Protein 4P98 (pdb70)

Solvent-accessible surface area: 13320 Å² total

CATH classification: 3.40.50.2300 (+1 more: 3.40.50.2300)

Nearest PDB structures (foldseek):
  4p98-assembly1_A  TM=1.003E+00  e=3.263E-61  Conexibacter woesei DSM 14684
  3s99-assembly1_A  TM=7.510E-01  e=1.761E-21  Brucella abortus 2308
  6pi6-assembly1_A  TM=7.673E-01  e=3.660E-20  Pseudomonas sp. ADP
  2fqy-assembly1_A  TM=7.671E-01  e=2.116E-17  Treponema pallidum
  6shu-assembly1_A  TM=7.585E-01  e=2.672E-17  Borreliella burgdorferi JD1

Secondary structure (DSSP, 8-state):
---EEEESS-TTSSSHHHHHHHHHHHHGGGT---EEE----SHHHHHHHHHHHHHTT-SEEEEESHHHHHHHHHHHTT-TTSEEEEE--GGGGGG--TTEEEEEE-HHHHHHHHHHHHHTSSS--EEEEEESS--HHHHHHHHHHHHHHHHH-TT-EEEEEE-SSSS-HHHHHHHHHHHHHTT-SSEEESS--HHHHHHHHHHT--EES--TTS-HHHHTTEEE-----HHHHHHHHHHHHHT--S--EEEE-TTTTSS-PPPP---TT-S-TTHHHHHHHHHHHHHHTSS-PPP---

Radius of gyration: 19.68 Å; Cα contacts (8 Å, |Δi|>4): 683; chains: 1; bounding box: 42×54×44 Å

B-factor: mean 23.42, std 9.78, range [10.79, 83.31]

Foldseek 3Di:
DAEEEEEQADLLLLDQNVLVVVLVVVCVVVVDDYDYDHNPLDLVRLLVVQLVCLVVPHQEYEYRDQSNQVSQQVSCVVRVRHAYEHEDDPVVLVSWDFRYEYEYEALLQQLLLQLLLQLQWPPFQEAEEEEEAPDQSRQLSPLSNVNNVCVSHVRHHYYYDYQNHAPPLQSRLVRLLVSVVVPGQEYEYPGQCQSNLVSCLVNQHAYEAHRPSHDPSSVQRYFKGKANCNVVVSVQVVCSVVVNHGSHYYYQHLLVPRMDIDPGHCGDPTRDPCSRVVSVVVSVCPVVVVDDDDRSGD

Structure (mmCIF, N/CA/C/O backbone):
data_4P98
#
_entry.id   4P98
#
_cell.length_a   79.091
_cell.length_b   79.091
_cell.length_c   139.713
_cell.angle_alpha   90.000
_cell.angle_beta   90.000
_cell.angle_gamma   90.000
#
_symmetry.space_group_name_H-M   'P 41 21 2'
#
loop_
_entity.id
_entity.type
_entity.pdbx_description
1 polymer 'Extracellular solute-binding protein'
2 non-polymer 'BROMIDE ION'
3 water water
#
loop_
_atom_site.group_PDB
_atom_site.id
_atom_site.type_symbol
_atom_site.label_atom_id
_atom_site.label_alt_id
_atom_site.label_comp_id
_atom_site.label_asym_id
_atom_site.label_entity_id
_atom_site.label_seq_id
_atom_site.pdbx_PDB_ins_code
_atom_site.Cartn_x
_atom_site.Cartn_y
_atom_site.Cartn_z
_atom_site.occupancy
_atom_site.B_iso_or_equiv
_atom_site.auth_seq_id
_atom_site.auth_comp_id
_atom_site.auth_asym_id
_atom_site.auth_atom_id
_atom_site.pdbx_PDB_model_num
ATOM 1 N N . ALA A 1 18 ? 44.707 -11.065 54.225 1.00 35.93 33 ALA A N 1
ATOM 2 C CA . ALA A 1 18 ? 43.680 -9.984 54.380 1.00 32.91 33 ALA A CA 1
ATOM 3 C C . ALA A 1 18 ? 43.715 -9.407 55.793 1.00 36.77 33 ALA A C 1
ATOM 4 O O . ALA A 1 18 ? 43.570 -10.135 56.767 1.00 39.82 33 ALA A O 1
ATOM 6 N N . VAL A 1 19 ? 43.899 -8.098 55.906 1.00 33.71 34 VAL A N 1
ATOM 7 C CA . VAL A 1 19 ? 43.841 -7.440 57.200 1.00 27.51 34 VAL A CA 1
ATOM 8 C C . VAL A 1 19 ? 42.363 -7.210 57.555 1.00 25.39 34 VAL A C 1
ATOM 9 O O . VAL A 1 19 ? 41.603 -6.668 56.750 1.00 25.81 34 VAL A O 1
ATOM 23 N N . VAL A 1 21 ? 39.539 -5.214 59.290 1.00 17.84 36 VAL A N 1
ATOM 24 C CA . VAL A 1 21 ? 39.401 -3.819 59.691 1.00 17.57 36 VAL A CA 1
ATOM 25 C C . VAL A 1 21 ? 37.941 -3.532 60.078 1.00 18.19 36 VAL A C 1
ATOM 26 O O . VAL A 1 21 ? 37.012 -3.879 59.348 1.00 19.17 36 VAL A O 1
ATOM 30 N N . ALA A 1 22 ? 37.750 -2.905 61.231 1.00 16.83 37 ALA A N 1
ATOM 31 C CA . ALA A 1 22 ? 36.437 -2.456 61.666 1.00 17.76 37 ALA A CA 1
ATOM 32 C C . ALA A 1 22 ? 36.461 -0.944 61.765 1.00 17.86 37 ALA A C 1
ATOM 33 O O . ALA A 1 22 ? 37.385 -0.382 62.369 1.00 18.12 37 ALA A O 1
ATOM 35 N N . ILE A 1 23 ? 35.460 -0.301 61.157 1.00 15.90 38 ILE A N 1
ATOM 36 C CA . ILE A 1 23 ? 35.260 1.140 61.273 1.00 17.81 38 ILE A CA 1
ATOM 37 C C . ILE A 1 23 ? 34.065 1.365 62.192 1.00 18.32 38 ILE A C 1
ATOM 38 O O . ILE A 1 23 ? 32.965 0.845 61.932 1.00 19.86 38 ILE A O 1
ATOM 43 N N . ILE A 1 24 ? 34.286 2.118 63.260 1.00 17.76 39 ILE A N 1
ATOM 44 C CA . ILE A 1 24 ? 33.243 2.496 64.206 1.00 19.30 39 ILE A CA 1
ATOM 45 C C . ILE A 1 24 ? 32.969 3.987 64.012 1.00 19.24 39 ILE A C 1
ATOM 46 O O . ILE A 1 24 ? 33.766 4.816 64.434 1.00 18.34 39 ILE A O 1
ATOM 51 N N . ALA A 1 25 ? 31.844 4.316 63.378 1.00 18.38 40 ALA A N 1
ATOM 52 C CA . ALA A 1 25 ? 31.533 5.692 62.999 1.00 18.26 40 ALA A CA 1
ATOM 53 C C . ALA A 1 25 ? 30.636 6.359 64.018 1.00 19.74 40 ALA A C 1
ATOM 54 O O . ALA A 1 25 ? 29.715 5.731 64.560 1.00 21.11 40 ALA A O 1
ATOM 56 N N A SER A 1 26 ? 30.909 7.641 64.252 0.50 16.34 41 SER A N 1
ATOM 57 N N B SER A 1 26 ? 30.883 7.639 64.282 0.50 17.09 41 SER A N 1
ATOM 58 C CA A SER A 1 26 ? 30.169 8.456 65.200 0.50 21.23 41 SER A CA 1
ATOM 59 C CA B SER A 1 26 ? 30.099 8.370 65.272 0.50 21.31 41 SER A CA 1
ATOM 60 C C A SER A 1 26 ? 28.708 8.612 64.769 0.50 21.48 41 SER A C 1
ATOM 61 C C B SER A 1 26 ? 28.673 8.633 64.780 0.50 21.41 41 SER A C 1
ATOM 62 O O A SER A 1 26 ? 27.800 8.524 65.587 0.50 20.78 41 SER A O 1
ATOM 63 O O B SER A 1 26 ? 27.745 8.664 65.579 0.50 21.02 41 SER A O 1
ATOM 68 N N . GLY A 1 27 ? 28.502 8.834 63.474 1.00 21.99 42 GLY A N 1
ATOM 69 C CA . GLY A 1 27 ? 27.167 9.050 62.905 1.00 22.64 42 GLY A CA 1
ATOM 70 C C . GLY A 1 27 ? 26.816 8.078 61.805 1.00 20.08 42 GLY A C 1
ATOM 71 O O . GLY A 1 27 ? 27.284 6.945 61.802 1.00 21.18 42 GLY A O 1
ATOM 72 N N . GLN A 1 28 ? 25.985 8.535 60.874 1.00 20.13 43 GLN A N 1
ATOM 73 C CA . GLN A 1 28 ? 25.439 7.703 59.816 1.00 21.35 43 GLN A CA 1
ATOM 74 C C . GLN A 1 28 ? 26.251 7.865 58.536 1.00 18.17 43 GLN A C 1
ATOM 75 O O . GLN A 1 28 ? 26.466 8.990 58.063 1.00 17.37 43 GLN A O 1
ATOM 81 N N . THR A 1 29 ? 26.669 6.744 57.959 1.00 17.90 44 THR A N 1
ATOM 82 C CA . THR A 1 29 ? 27.497 6.759 56.751 1.00 20.19 44 THR A CA 1
ATOM 83 C C . THR A 1 29 ? 26.735 7.154 55.482 1.00 21.74 44 THR A C 1
ATOM 84 O O . THR A 1 29 ? 27.351 7.379 54.450 1.00 19.69 44 THR A O 1
ATOM 88 N N . ASN A 1 30 ? 25.403 7.246 55.552 1.00 23.78 45 ASN A N 1
ATOM 89 C CA . ASN A 1 30 ? 24.623 7.821 54.456 1.00 22.85 45 ASN A CA 1
ATOM 90 C C . ASN A 1 30 ? 24.447 9.350 54.600 1.00 20.96 45 ASN A C 1
ATOM 91 O O . ASN A 1 30 ? 23.601 9.934 53.943 1.00 22.66 45 ASN A O 1
ATOM 96 N N . ASP A 1 31 ? 25.255 9.996 55.447 1.00 20.52 46 ASP A N 1
ATOM 97 C CA . ASP A 1 31 ? 25.199 11.467 55.615 1.00 18.75 46 ASP A CA 1
ATOM 98 C C . ASP A 1 31 ? 25.744 12.268 54.419 1.00 17.78 46 ASP A C 1
ATOM 99 O O . ASP A 1 31 ? 25.576 13.491 54.355 1.00 16.23 46 ASP A O 1
ATOM 104 N N . GLY A 1 32 ? 26.385 11.579 53.473 1.00 17.36 47 GLY A N 1
ATOM 105 C CA . GLY A 1 32 ? 27.033 12.236 52.331 1.00 18.21 47 GLY A CA 1
ATOM 106 C C . GLY A 1 32 ? 28.100 13.245 52.737 1.00 16.98 47 GLY A C 1
ATOM 107 O O . GLY A 1 32 ? 28.394 14.179 51.989 1.00 15.43 47 GLY A O 1
ATOM 108 N N . ALA A 1 33 ? 28.661 13.067 53.933 1.00 16.16 48 ALA A N 1
ATOM 109 C CA . ALA A 1 33 ? 29.612 14.020 54.487 1.00 16.16 48 ALA A CA 1
ATOM 110 C C . ALA A 1 33 ? 30.593 13.275 55.406 1.00 14.47 48 ALA A C 1
ATOM 111 O O . ALA A 1 33 ? 31.113 12.228 55.003 1.00 15.78 48 ALA A O 1
ATOM 113 N N . PHE A 1 34 ? 30.842 13.779 56.615 1.00 15.09 49 PHE A N 1
ATOM 114 C CA . PHE A 1 34 ? 31.915 13.257 57.485 1.00 14.96 49 PHE A CA 1
ATOM 115 C C . PHE A 1 34 ? 31.957 11.734 57.573 1.00 15.46 49 PHE A C 1
ATOM 116 O O . PHE A 1 34 ? 33.007 11.135 57.356 1.00 14.53 49 PHE A O 1
ATOM 124 N N . ASN A 1 35 ? 30.831 11.092 57.883 1.00 15.72 50 ASN A N 1
ATOM 125 C CA . ASN A 1 35 ? 30.860 9.648 58.071 1.00 14.89 50 ASN A CA 1
ATOM 126 C C . ASN A 1 35 ? 30.972 8.899 56.762 1.00 14.06 50 ASN A C 1
ATOM 127 O O . ASN A 1 35 ? 31.656 7.874 56.703 1.00 13.92 50 ASN A O 1
ATOM 132 N N . ALA A 1 36 ? 30.344 9.432 55.716 1.00 13.70 51 ALA A N 1
ATOM 133 C CA . ALA A 1 36 ? 30.465 8.850 54.382 1.00 15.08 51 ALA A CA 1
ATOM 134 C C . ALA A 1 36 ? 31.917 8.864 53.912 1.00 14.83 51 ALA A C 1
ATOM 135 O O . ALA A 1 36 ? 32.350 7.954 53.208 1.00 15.01 51 ALA A O 1
ATOM 137 N N . TRP A 1 37 ? 32.666 9.886 54.308 1.00 14.41 52 TRP A N 1
ATOM 138 C CA . TRP A 1 37 ? 34.080 9.989 53.896 1.00 14.33 52 TRP A CA 1
ATOM 139 C C . TRP A 1 37 ? 34.912 8.809 54.406 1.00 14.36 52 TRP A C 1
ATOM 140 O O . TRP A 1 37 ? 35.771 8.295 53.686 1.00 15.47 52 TRP A O 1
ATOM 151 N N . ALA A 1 38 ? 34.660 8.375 55.634 1.00 13.73 53 ALA A N 1
ATOM 152 C CA . ALA A 1 38 ? 35.328 7.189 56.174 1.00 13.98 53 ALA A CA 1
ATOM 153 C C . ALA A 1 38 ? 34.867 5.917 55.488 1.00 15.40 53 ALA A C 1
ATOM 154 O O . ALA A 1 38 ? 35.681 5.046 55.174 1.00 14.67 53 ALA A O 1
ATOM 156 N N . ALA A 1 39 ? 33.562 5.802 55.266 1.00 15.69 54 ALA A N 1
ATOM 157 C CA . ALA A 1 39 ? 33.013 4.641 54.564 1.00 16.51 54 ALA A CA 1
ATOM 158 C C . ALA A 1 39 ? 33.576 4.503 53.142 1.00 15.52 54 ALA A C 1
ATOM 159 O O . ALA A 1 39 ? 33.880 3.395 52.700 1.00 16.20 54 ALA A O 1
ATOM 161 N N . GLU A 1 40 ? 33.734 5.625 52.443 1.00 14.53 55 GLU A N 1
ATOM 162 C CA . GLU A 1 40 ? 34.232 5.601 51.070 1.00 17.22 55 GLU A CA 1
ATOM 163 C C . GLU A 1 40 ? 35.716 5.214 51.044 1.00 16.29 55 GLU A C 1
ATOM 164 O O . GLU A 1 40 ? 36.132 4.410 50.205 1.00 16.99 55 GLU A O 1
ATOM 170 N N . ALA A 1 41 ? 36.493 5.755 51.975 1.00 14.27 56 ALA A N 1
ATOM 171 C CA . ALA A 1 41 ? 37.896 5.359 52.120 1.00 14.92 56 ALA A CA 1
ATOM 172 C C . ALA A 1 41 ? 37.993 3.866 52.429 1.00 15.55 56 ALA A C 1
ATOM 173 O O . ALA A 1 41 ? 38.821 3.151 51.850 1.00 17.10 56 ALA A O 1
ATOM 175 N N . ALA A 1 42 ? 37.122 3.384 53.309 1.00 15.12 57 ALA A N 1
ATOM 176 C CA . ALA A 1 42 ? 37.126 1.976 53.670 1.00 17.00 57 ALA A CA 1
ATOM 177 C C . ALA A 1 42 ? 36.763 1.065 52.484 1.00 17.96 57 ALA A C 1
ATOM 178 O O . ALA A 1 42 ? 37.353 -0.011 52.322 1.00 19.12 57 ALA A O 1
ATOM 180 N N . GLU A 1 43 ? 35.801 1.489 51.667 1.00 18.49 58 GLU A N 1
ATOM 181 C CA . GLU A 1 43 ? 35.465 0.766 50.438 1.00 20.91 58 GLU A CA 1
ATOM 182 C C . GLU A 1 43 ? 36.677 0.686 49.513 1.00 19.46 58 GLU A C 1
ATOM 183 O O . GLU A 1 43 ? 37.009 -0.382 49.024 1.00 18.76 58 GLU A O 1
ATOM 189 N N . ARG A 1 44 ? 37.337 1.815 49.290 1.00 17.84 59 ARG A N 1
ATOM 190 C CA . ARG A 1 44 ? 38.513 1.843 48.426 1.00 18.42 59 ARG A CA 1
ATOM 191 C C . ARG A 1 44 ? 39.669 1.014 48.989 1.00 18.62 59 ARG A C 1
ATOM 192 O O . ARG A 1 44 ? 40.484 0.507 48.219 1.00 19.43 59 ARG A O 1
ATOM 200 N N . LEU A 1 45 ? 39.726 0.865 50.315 1.00 16.54 60 LEU A N 1
ATOM 201 C CA . LEU A 1 45 ? 40.780 0.088 50.979 1.00 16.53 60 LEU A CA 1
ATOM 202 C C . LEU A 1 45 ? 40.683 -1.415 50.704 1.00 16.85 60 LEU A C 1
ATOM 203 O O . LEU A 1 45 ? 41.668 -2.131 50.846 1.00 18.14 60 LEU A O 1
ATOM 208 N N . LYS A 1 46 ? 39.511 -1.895 50.302 1.00 18.43 61 LYS A N 1
ATOM 209 C CA . LYS A 1 46 ? 39.353 -3.316 49.942 1.00 21.17 61 LYS A CA 1
ATOM 210 C C . LYS A 1 46 ? 40.338 -3.756 48.851 1.00 21.03 61 LYS A C 1
ATOM 211 O O . LYS A 1 46 ? 40.805 -4.894 48.849 1.00 20.82 61 LYS A O 1
ATOM 217 N N . ALA A 1 47 ? 40.678 -2.840 47.950 1.00 20.36 62 ALA A N 1
ATOM 218 C CA . ALA A 1 47 ? 41.662 -3.115 46.896 1.00 22.16 62 ALA A CA 1
ATOM 219 C C . ALA A 1 47 ? 43.085 -3.285 47.428 1.00 21.38 62 ALA A C 1
ATOM 220 O O . ALA A 1 47 ? 43.932 -3.835 46.742 1.00 20.01 62 ALA A O 1
ATOM 222 N N . ASP A 1 48 ? 43.348 -2.806 48.640 1.00 21.43 63 ASP A N 1
ATOM 223 C CA . ASP A 1 48 ? 44.644 -2.994 49.282 1.00 22.58 63 ASP A CA 1
ATOM 224 C C . ASP A 1 48 ? 44.668 -4.251 50.156 1.00 24.87 63 ASP A C 1
ATOM 225 O O . ASP A 1 48 ? 45.627 -4.469 50.894 1.00 26.92 63 ASP A O 1
ATOM 230 N N . GLY A 1 49 ? 43.616 -5.067 50.070 1.00 25.88 64 GLY A N 1
ATOM 231 C CA . GLY A 1 49 ? 43.559 -6.346 50.774 1.00 28.89 64 GLY A CA 1
ATOM 232 C C . GLY A 1 49 ? 42.994 -6.226 52.179 1.00 31.37 64 GLY A C 1
ATOM 233 O O . GLY A 1 49 ? 43.446 -6.902 53.100 1.00 36.79 64 GLY A O 1
ATOM 234 N N . ALA A 1 50 ? 42.013 -5.353 52.351 1.00 26.55 65 ALA A N 1
ATOM 235 C CA . ALA A 1 50 ? 41.350 -5.215 53.626 1.00 26.07 65 ALA A CA 1
ATOM 236 C C . ALA A 1 50 ? 39.984 -5.866 53.534 1.00 24.92 65 ALA A C 1
ATOM 237 O O . ALA A 1 50 ? 39.272 -5.681 52.546 1.00 23.34 65 ALA A O 1
ATOM 239 N N . ASP A 1 51 ? 39.643 -6.639 54.560 1.00 24.24 66 ASP A N 1
ATOM 240 C CA . ASP A 1 51 ? 38.274 -7.096 54.792 1.00 27.49 66 ASP A CA 1
ATOM 241 C C . ASP A 1 51 ? 37.677 -6.146 55.823 1.00 23.61 66 ASP A C 1
ATOM 242 O O . ASP A 1 51 ? 38.180 -6.088 56.934 1.00 25.73 66 ASP A O 1
ATOM 247 N N . VAL A 1 52 ? 36.601 -5.443 55.459 1.00 24.35 67 VAL A N 1
ATOM 248 C CA . VAL A 1 52 ? 36.067 -4.318 56.238 1.00 24.20 67 VAL A CA 1
ATOM 249 C C . VAL A 1 52 ? 34.649 -4.540 56.758 1.00 23.67 67 VAL A C 1
ATOM 250 O O . VAL A 1 52 ? 33.772 -4.954 56.011 1.00 27.84 67 VAL A O 1
ATOM 254 N N . GLN A 1 53 ? 34.448 -4.254 58.044 1.00 22.03 68 GLN A N 1
ATOM 255 C CA . GLN A 1 53 ? 33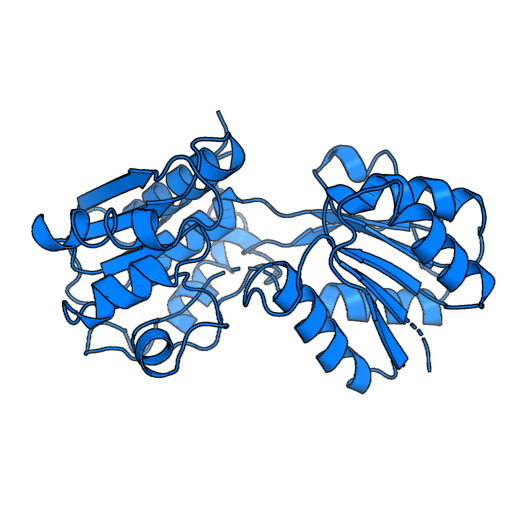.130 -4.163 58.668 1.00 24.83 68 GLN A CA 1
ATOM 256 C C . GLN A 1 53 ? 32.948 -2.739 59.171 1.00 24.86 68 GLN A C 1
ATOM 257 O O . GLN A 1 53 ? 33.886 -2.143 59.700 1.00 22.12 68 GLN A O 1
ATOM 263 N N . ILE A 1 54 ? 31.740 -2.207 59.022 1.00 24.24 69 ILE A N 1
ATOM 264 C CA . ILE A 1 54 ? 31.431 -0.843 59.445 1.00 24.16 69 ILE A CA 1
ATOM 265 C C . ILE A 1 54 ? 30.219 -0.856 60.370 1.00 23.59 69 ILE A C 1
ATOM 266 O O . ILE A 1 54 ? 29.228 -1.526 60.079 1.00 25.01 69 ILE A O 1
ATOM 271 N N . ARG A 1 55 ? 30.316 -0.142 61.486 1.00 22.29 70 ARG A N 1
ATOM 272 C CA . ARG A 1 55 ? 29.187 0.056 62.389 1.00 25.52 70 ARG A CA 1
ATOM 273 C C . ARG A 1 55 ? 28.983 1.550 62.566 1.00 25.76 70 ARG A C 1
ATOM 274 O O . ARG A 1 55 ? 29.951 2.294 62.713 1.00 27.56 70 ARG A O 1
ATOM 282 N N . GLN A 1 56 ? 27.725 1.979 62.561 1.00 25.75 71 GLN A N 1
ATOM 283 C CA . GLN A 1 56 ? 27.368 3.399 62.532 1.00 25.85 71 GLN A CA 1
ATOM 284 C C . GLN A 1 56 ? 26.650 3.831 63.780 1.00 23.93 71 GLN A C 1
ATOM 285 O O . GLN A 1 56 ? 26.213 3.002 64.562 1.00 24.87 71 GLN A O 1
ATOM 291 N N . GLY A 1 57 ? 26.493 5.144 63.928 1.00 26.73 72 GLY A N 1
ATOM 292 C CA . GLY A 1 57 ? 25.665 5.732 64.985 1.00 26.29 72 GLY A CA 1
ATOM 293 C C . GLY A 1 57 ? 26.163 5.493 66.390 1.00 27.76 72 GLY A C 1
ATOM 294 O O . GLY A 1 57 ? 25.361 5.370 67.313 1.00 28.68 72 GLY A O 1
ATOM 295 N N . LEU A 1 58 ? 27.485 5.452 66.569 1.00 24.00 73 LEU A N 1
ATOM 296 C CA . LEU A 1 58 ? 28.055 5.076 67.854 1.00 23.63 73 LEU A CA 1
ATOM 297 C C . LEU A 1 58 ? 28.772 6.221 68.570 1.00 23.37 73 LEU A C 1
ATOM 298 O O . LEU A 1 58 ? 29.722 5.998 69.318 1.00 24.56 73 LEU A O 1
ATOM 303 N N . ALA A 1 59 ? 28.283 7.439 68.358 1.00 22.97 74 ALA A N 1
ATOM 304 C CA . ALA A 1 59 ? 28.763 8.626 69.071 1.00 24.84 74 ALA A CA 1
ATOM 305 C C . ALA A 1 59 ? 28.692 8.480 70.598 1.00 26.99 74 ALA A C 1
ATOM 306 O O . ALA A 1 59 ? 29.503 9.066 71.321 1.00 23.10 74 ALA A O 1
ATOM 308 N N . ASP A 1 60 ? 27.712 7.718 71.087 1.00 28.01 75 ASP A N 1
ATOM 309 C CA . ASP A 1 60 ? 27.552 7.513 72.516 1.00 27.28 75 ASP A CA 1
ATOM 310 C C . ASP A 1 60 ? 28.623 6.526 73.006 1.00 24.80 75 ASP A C 1
ATOM 311 O O . ASP A 1 60 ? 28.600 5.363 72.614 1.00 24.87 75 ASP A O 1
ATOM 316 N N . PRO A 1 61 ? 29.553 6.980 73.871 1.00 25.36 76 PRO A N 1
ATOM 317 C CA . PRO A 1 61 ? 30.677 6.121 74.274 1.00 25.94 76 PRO A CA 1
ATOM 318 C C . PRO A 1 61 ? 30.287 4.858 75.048 1.00 27.82 76 PRO A C 1
ATOM 319 O O . PRO A 1 61 ? 31.032 3.883 75.032 1.00 24.04 76 PRO A O 1
ATOM 323 N N . THR A 1 62 ? 29.129 4.876 75.700 1.00 30.79 77 THR A N 1
ATOM 324 C CA . THR A 1 62 ? 28.627 3.697 76.419 1.00 31.49 77 THR A CA 1
ATOM 325 C C . THR A 1 62 ? 28.221 2.597 75.445 1.00 26.22 77 THR A C 1
ATOM 326 O O . THR A 1 62 ? 28.264 1.416 75.787 1.00 32.65 77 THR A O 1
ATOM 330 N N A GLN A 1 63 ? 27.829 2.992 74.238 0.50 25.29 78 GLN A N 1
ATOM 331 N N B GLN A 1 63 ? 27.817 2.991 74.240 0.50 25.31 78 GLN A N 1
ATOM 332 C CA A GLN A 1 63 ? 27.513 2.045 73.178 0.50 27.61 78 GLN A CA 1
ATOM 333 C CA B GLN A 1 63 ? 27.506 2.039 73.177 0.50 27.59 78 GLN A CA 1
ATOM 334 C C A GLN A 1 63 ? 28.776 1.654 72.409 0.50 27.18 78 GLN A C 1
ATOM 335 C C B GLN A 1 63 ? 28.772 1.654 72.403 0.50 27.15 78 GLN A C 1
ATOM 336 O O A GLN A 1 63 ? 28.981 0.479 72.099 0.50 23.88 78 GLN A O 1
ATOM 337 O O B GLN A 1 63 ? 28.976 0.481 72.085 0.50 23.85 78 GLN A O 1
ATOM 348 N N . ALA A 1 64 ? 29.625 2.634 72.112 1.00 26.19 79 ALA A N 1
ATOM 349 C CA . ALA A 1 64 ? 30.850 2.377 71.329 1.00 23.37 79 ALA A CA 1
ATOM 350 C C . ALA A 1 64 ? 31.859 1.447 72.010 1.00 21.06 79 ALA A C 1
ATOM 351 O O . ALA A 1 64 ? 32.467 0.613 71.350 1.00 20.54 79 ALA A O 1
ATOM 353 N N . GLU A 1 65 ? 32.054 1.582 73.319 1.00 18.40 80 GLU A N 1
ATOM 354 C CA . GLU A 1 65 ? 33.108 0.820 73.979 1.00 20.82 80 GLU A CA 1
ATOM 355 C C . GLU A 1 65 ? 32.920 -0.711 73.870 1.00 21.83 80 GLU A C 1
ATOM 356 O O . GLU A 1 65 ? 33.847 -1.411 73.495 1.00 19.81 80 GLU A O 1
ATOM 362 N N . PRO A 1 66 ? 31.722 -1.230 74.161 1.00 23.64 81 PRO A N 1
ATOM 363 C CA . PRO A 1 66 ? 31.561 -2.686 73.986 1.00 22.42 81 PRO A CA 1
ATOM 364 C C . PRO A 1 66 ? 31.695 -3.186 72.534 1.00 20.52 81 PRO A C 1
ATOM 365 O O . PRO A 1 66 ? 32.167 -4.298 72.316 1.00 24.52 81 PRO A O 1
ATOM 369 N N . VAL A 1 67 ? 31.297 -2.376 71.553 1.00 21.87 82 VAL A N 1
ATOM 370 C CA . VAL A 1 67 ? 31.413 -2.753 70.144 1.00 20.84 82 VAL A CA 1
ATOM 371 C C . VAL A 1 67 ? 32.891 -2.822 69.761 1.00 21.19 82 VAL A C 1
ATOM 372 O O . VAL A 1 67 ? 33.335 -3.774 69.114 1.00 17.78 82 VAL A O 1
ATOM 376 N N . ILE A 1 68 ? 33.649 -1.805 70.165 1.00 19.85 83 ILE A N 1
ATOM 377 C CA . ILE A 1 68 ? 35.093 -1.780 69.940 1.00 17.49 83 ILE A CA 1
ATOM 378 C C . ILE A 1 68 ? 35.744 -3.007 70.604 1.00 17.61 83 ILE A C 1
ATOM 379 O O . ILE A 1 68 ? 36.537 -3.718 69.985 1.00 18.90 83 ILE A O 1
ATOM 384 N N . ARG A 1 69 ? 35.388 -3.273 71.857 1.00 18.96 84 ARG A N 1
ATOM 385 C CA . ARG A 1 69 ? 35.942 -4.412 72.586 1.00 19.77 84 ARG A CA 1
ATOM 386 C C . ARG A 1 69 ? 35.668 -5.726 71.851 1.00 18.95 84 ARG A C 1
ATOM 387 O O . ARG A 1 69 ? 36.550 -6.578 71.743 1.00 17.75 84 ARG A O 1
ATOM 395 N N . GLN A 1 70 ? 34.448 -5.870 71.349 1.00 19.06 85 GLN A N 1
ATOM 396 C CA . GLN A 1 70 ? 34.026 -7.086 70.660 1.00 22.41 85 GLN A CA 1
ATOM 397 C C . GLN A 1 70 ? 34.835 -7.332 69.389 1.00 22.26 85 GLN A C 1
ATOM 398 O O . GLN A 1 70 ? 35.221 -8.462 69.112 1.00 22.64 85 GLN A O 1
ATOM 404 N N . PHE A 1 71 ? 35.110 -6.285 68.614 1.00 21.06 86 PHE A N 1
ATOM 405 C CA . PHE A 1 71 ? 35.951 -6.446 67.431 1.00 20.88 86 PHE A CA 1
ATOM 406 C C . PHE A 1 71 ? 37.373 -6.856 67.804 1.00 20.67 86 PHE A C 1
ATOM 407 O O . PHE A 1 71 ? 37.961 -7.729 67.165 1.00 21.67 86 PHE A O 1
ATOM 415 N N . ALA A 1 72 ? 37.932 -6.222 68.831 1.00 19.07 87 ALA A N 1
ATOM 416 C CA . ALA A 1 72 ? 39.274 -6.577 69.289 1.00 19.66 87 ALA A CA 1
ATOM 417 C C . ALA A 1 72 ? 39.324 -8.007 69.821 1.00 19.71 87 ALA A C 1
ATOM 418 O O . ALA A 1 72 ? 40.275 -8.733 69.550 1.00 20.10 87 ALA A O 1
ATOM 420 N N . ALA A 1 73 ? 38.308 -8.399 70.583 1.00 20.63 88 ALA A N 1
ATOM 421 C CA . ALA A 1 73 ? 38.256 -9.743 71.173 1.00 23.18 88 ALA A CA 1
ATOM 422 C C . ALA A 1 73 ? 38.126 -10.821 70.100 1.00 24.07 88 ALA A C 1
ATOM 423 O O . ALA A 1 73 ? 38.641 -11.923 70.261 1.00 29.01 88 ALA A O 1
ATOM 425 N N . ARG A 1 74 ? 37.447 -10.493 69.005 1.00 25.03 89 ARG A N 1
ATOM 426 C CA . ARG A 1 74 ? 37.279 -11.415 67.880 1.00 27.09 89 ARG A CA 1
ATOM 427 C C . ARG A 1 74 ? 38.495 -11.497 66.956 1.00 27.99 89 ARG A C 1
ATOM 428 O O . ARG A 1 74 ? 38.457 -12.188 65.943 1.00 32.70 89 ARG A O 1
ATOM 436 N N . GLY A 1 75 ? 39.565 -10.780 67.284 1.00 27.24 90 GLY A N 1
ATOM 437 C CA . GLY A 1 75 ? 40.803 -10.858 66.508 1.00 28.04 90 GLY A CA 1
ATOM 438 C C . GLY A 1 75 ? 40.854 -9.993 65.256 1.00 26.59 90 GLY A C 1
ATOM 439 O O . GLY A 1 75 ? 41.569 -10.318 64.313 1.00 28.44 90 GLY A O 1
ATOM 440 N N . PHE A 1 76 ? 40.108 -8.890 65.227 1.00 23.53 91 PHE A N 1
ATOM 441 C CA . PHE A 1 76 ? 40.305 -7.906 64.173 1.00 21.00 91 PHE A CA 1
ATOM 442 C C . PHE A 1 76 ? 41.706 -7.302 64.331 1.00 19.72 91 PHE A C 1
ATOM 443 O O . PHE A 1 76 ? 42.228 -7.185 65.438 1.00 20.64 91 PHE A O 1
ATOM 451 N N . ASP A 1 77 ? 42.327 -6.963 63.213 1.00 19.51 92 ASP A N 1
ATOM 452 C CA . ASP A 1 77 ? 43.698 -6.434 63.202 1.00 19.28 92 ASP A CA 1
ATOM 453 C C . ASP A 1 77 ? 43.742 -4.937 63.506 1.00 17.30 92 ASP A C 1
ATOM 454 O O . ASP A 1 77 ? 44.658 -4.451 64.150 1.00 17.30 92 ASP A O 1
ATOM 459 N N . LEU A 1 78 ? 42.729 -4.235 63.028 1.00 16.09 93 LEU A N 1
ATOM 460 C CA . LEU A 1 78 ? 42.660 -2.786 63.096 1.00 15.19 93 LEU A CA 1
ATOM 461 C C . LEU A 1 78 ? 41.248 -2.338 63.415 1.00 15.48 93 LEU A C 1
ATOM 462 O O . LEU A 1 78 ? 40.302 -2.684 62.690 1.00 15.91 93 LEU A O 1
ATOM 467 N N . VAL A 1 79 ? 41.115 -1.549 64.477 1.00 14.47 94 VAL A N 1
ATOM 468 C CA . VAL A 1 79 ? 39.837 -0.979 64.881 1.00 14.53 94 VAL A CA 1
ATOM 469 C C . VAL A 1 79 ? 39.924 0.549 64.831 1.00 13.68 94 VAL A C 1
ATOM 470 O O . VAL A 1 79 ? 40.693 1.180 65.566 1.00 13.20 94 VAL A O 1
ATOM 474 N N . VAL A 1 80 ? 39.120 1.126 63.955 1.00 12.98 95 VAL A N 1
ATOM 475 C CA . VAL A 1 80 ? 39.160 2.543 63.647 1.00 13.60 95 VAL A CA 1
ATOM 476 C C . VAL A 1 80 ? 37.929 3.254 64.214 1.00 14.28 95 VAL A C 1
ATOM 477 O O . VAL A 1 80 ? 36.799 2.952 63.824 1.00 17.07 95 VAL A O 1
ATOM 481 N N . GLY A 1 81 ? 38.150 4.201 65.122 1.00 13.72 96 GLY A N 1
ATOM 482 C CA . GLY A 1 81 ? 37.087 5.058 65.620 1.00 13.34 96 GLY A CA 1
ATOM 483 C C . GLY A 1 81 ? 37.062 6.343 64.839 1.00 13.23 96 GLY A C 1
ATOM 484 O O . GLY A 1 81 ? 38.029 7.137 64.882 1.00 12.88 96 GLY A O 1
ATOM 485 N N . HIS A 1 82 ? 35.968 6.555 64.115 1.00 12.16 97 HIS A N 1
ATOM 486 C CA . HIS A 1 82 ? 35.844 7.710 63.244 1.00 13.62 97 HIS A CA 1
ATOM 487 C C . HIS A 1 82 ? 35.015 8.811 63.896 1.00 14.51 97 HIS A C 1
ATOM 488 O O . HIS A 1 82 ? 33.784 8.708 63.988 1.00 14.81 97 HIS A O 1
ATOM 495 N N . GLY A 1 83 ? 35.696 9.862 64.341 1.00 13.92 98 GLY A N 1
ATOM 496 C CA . GLY A 1 83 ? 35.043 10.988 65.006 1.00 13.78 98 GLY A CA 1
ATOM 497 C C . GLY A 1 83 ? 35.509 11.144 66.439 1.00 12.06 98 GLY A C 1
ATOM 498 O O . GLY A 1 83 ? 35.727 10.158 67.138 1.00 11.98 98 GLY A O 1
ATOM 499 N N . ILE A 1 84 ? 35.652 12.390 66.882 1.00 12.53 99 ILE A N 1
ATOM 500 C CA . ILE A 1 84 ? 36.167 12.682 68.222 1.00 14.42 99 ILE A CA 1
ATOM 501 C C . ILE A 1 84 ? 35.318 12.030 69.335 1.00 14.76 99 ILE A C 1
ATOM 502 O O . ILE A 1 84 ? 35.845 11.627 70.369 1.00 13.96 99 ILE A O 1
ATOM 507 N N . ASP A 1 85 ? 34.015 11.882 69.106 1.00 15.14 100 ASP A N 1
ATOM 508 C CA . ASP A 1 85 ? 33.125 11.277 70.114 1.00 17.79 100 ASP A CA 1
ATOM 509 C C . ASP A 1 85 ? 33.454 9.805 70.395 1.00 17.66 100 ASP A C 1
ATOM 510 O O . ASP A 1 85 ? 33.131 9.291 71.458 1.00 20.61 100 ASP A O 1
ATOM 515 N N . VAL A 1 86 ? 34.109 9.141 69.448 1.00 17.32 101 VAL A N 1
ATOM 516 C CA . VAL A 1 86 ? 34.502 7.740 69.585 1.00 16.37 101 VAL A CA 1
ATOM 517 C C . VAL A 1 86 ? 35.946 7.615 70.092 1.00 14.73 101 VAL A C 1
ATOM 518 O O . VAL A 1 86 ? 36.405 6.518 70.407 1.00 13.63 101 VAL A O 1
ATOM 522 N N . SER A 1 87 ? 36.658 8.732 70.218 1.00 15.50 102 SER A N 1
ATOM 523 C CA . SER A 1 87 ? 38.105 8.671 70.519 1.00 14.57 102 SER A CA 1
ATOM 524 C C . SER A 1 87 ? 38.391 8.110 71.904 1.00 15.89 102 SER A C 1
ATOM 525 O O . SER A 1 87 ? 39.271 7.273 72.071 1.00 13.78 102 SER A O 1
ATOM 528 N N . GLU A 1 88 ? 37.645 8.558 72.902 1.00 16.99 103 GLU A N 1
ATOM 529 C CA . GLU A 1 88 ? 37.912 8.099 74.254 1.00 19.19 103 GLU A CA 1
ATOM 530 C C . GLU A 1 88 ? 37.682 6.582 74.414 1.00 15.73 103 GLU A C 1
ATOM 531 O O . GLU A 1 88 ? 38.532 5.890 74.968 1.00 15.91 103 GLU A O 1
ATOM 537 N N . PRO A 1 89 ? 36.564 6.047 73.898 1.00 16.11 104 PRO A N 1
ATOM 538 C CA . PRO A 1 89 ? 36.383 4.585 73.921 1.00 16.39 104 PRO A CA 1
ATOM 539 C C . PRO A 1 89 ? 37.513 3.831 73.226 1.00 15.29 104 PRO A C 1
ATOM 540 O O . PRO A 1 89 ? 37.985 2.812 73.742 1.00 16.19 104 PRO A O 1
ATOM 544 N N . ILE A 1 90 ? 37.954 4.324 72.067 1.00 13.29 105 ILE A N 1
ATOM 545 C CA . ILE A 1 90 ? 39.098 3.714 71.402 1.00 13.00 105 ILE A CA 1
ATOM 546 C C . ILE A 1 90 ? 40.306 3.678 72.332 1.00 12.18 105 ILE A C 1
ATOM 547 O O . ILE A 1 90 ? 40.926 2.635 72.493 1.00 13.24 105 ILE A O 1
ATOM 552 N N . LEU A 1 91 ? 40.631 4.803 72.960 1.00 11.54 106 LEU A N 1
ATOM 553 C CA . LEU A 1 91 ? 41.835 4.856 73.791 1.00 14.04 106 LEU A CA 1
ATOM 554 C C . LEU A 1 91 ? 41.753 3.922 75.001 1.00 14.97 106 LEU A C 1
ATOM 555 O O . LEU A 1 91 ? 42.750 3.339 75.391 1.00 15.33 106 LEU A O 1
ATOM 560 N N . ARG A 1 92 ? 40.563 3.779 75.580 1.00 16.25 107 ARG A N 1
ATOM 561 C CA . ARG A 1 92 ? 40.376 2.913 76.746 1.00 16.77 107 ARG A CA 1
ATOM 562 C C . ARG A 1 92 ? 40.534 1.432 76.402 1.00 16.02 107 ARG A C 1
ATOM 563 O O . ARG A 1 92 ? 41.239 0.694 77.101 1.00 16.50 107 ARG A O 1
ATOM 571 N N . VAL A 1 93 ? 39.894 1.007 75.316 1.00 14.44 108 VAL A N 1
ATOM 572 C CA . VAL A 1 93 ? 39.927 -0.393 74.915 1.00 15.26 108 VAL A CA 1
ATOM 573 C C . VAL A 1 93 ? 41.318 -0.769 74.409 1.00 15.23 108 VAL A C 1
ATOM 574 O O . VAL A 1 93 ? 41.779 -1.877 74.656 1.00 16.32 108 VAL A O 1
ATOM 578 N N . ALA A 1 94 ? 41.998 0.160 73.739 1.00 14.24 109 ALA A N 1
ATOM 579 C CA . ALA A 1 94 ? 43.367 -0.080 73.284 1.00 15.27 109 ALA A CA 1
ATOM 580 C C . ALA A 1 94 ? 44.277 -0.627 74.392 1.00 15.81 109 ALA A C 1
ATOM 581 O O . ALA A 1 94 ? 45.087 -1.514 74.132 1.00 17.27 109 ALA A O 1
ATOM 583 N N . THR A 1 95 ? 44.119 -0.122 75.617 1.00 15.61 110 THR A N 1
ATOM 584 C CA . THR A 1 95 ? 44.930 -0.576 76.748 1.00 17.19 110 THR A CA 1
ATOM 585 C C . THR A 1 95 ? 44.683 -2.048 77.087 1.00 17.28 110 THR A C 1
ATOM 586 O O . THR A 1 95 ? 45.545 -2.679 77.677 1.00 17.00 110 THR A O 1
ATOM 590 N N . GLU A 1 96 ? 43.516 -2.582 76.716 1.00 17.66 111 GLU A N 1
ATOM 591 C CA . GLU A 1 96 ? 43.158 -3.982 76.978 1.00 19.20 111 GLU A CA 1
ATOM 592 C C . GLU A 1 96 ? 43.736 -4.974 75.965 1.00 20.06 111 GLU A C 1
ATOM 593 O O . GLU A 1 96 ? 43.823 -6.171 76.250 1.00 20.94 111 GLU A O 1
ATOM 599 N N . PHE A 1 97 ? 44.103 -4.487 74.783 1.00 19.10 112 PHE A N 1
ATOM 600 C CA . PHE A 1 97 ? 44.508 -5.349 73.675 1.00 19.27 112 PHE A CA 1
ATOM 601 C C . PHE A 1 97 ? 45.789 -4.794 73.049 1.00 20.88 112 PHE A C 1
ATOM 602 O O . PHE A 1 97 ? 45.747 -4.207 71.966 1.00 18.14 112 PHE A O 1
ATOM 610 N N . PRO A 1 98 ? 46.930 -4.989 73.726 1.00 22.70 113 PRO A N 1
ATOM 611 C CA . PRO A 1 98 ? 48.209 -4.411 73.288 1.00 23.93 113 PRO A CA 1
ATOM 612 C C . PRO A 1 98 ? 48.651 -4.824 71.885 1.00 22.17 113 PRO A C 1
ATOM 613 O O . PRO A 1 98 ? 49.381 -4.080 71.246 1.00 25.64 113 PRO A O 1
ATOM 617 N N . ASP A 1 99 ? 48.235 -6.000 71.424 1.00 21.37 114 ASP A N 1
ATOM 618 C CA . ASP A 1 99 ? 48.617 -6.492 70.096 1.00 23.30 114 ASP A CA 1
ATOM 619 C C . ASP A 1 99 ? 47.596 -6.174 68.998 1.00 20.64 114 ASP A C 1
ATOM 620 O O . ASP A 1 99 ? 47.812 -6.528 67.846 1.00 23.57 114 ASP A O 1
ATOM 625 N N . VAL A 1 100 ? 46.488 -5.526 69.351 1.00 18.67 115 VAL A N 1
ATOM 626 C CA . VAL A 1 100 ? 45.514 -5.056 68.365 1.00 16.88 115 VAL A CA 1
ATOM 627 C C . VAL A 1 100 ? 45.830 -3.590 68.075 1.00 16.55 115 VAL A C 1
ATOM 628 O O . VAL A 1 100 ? 46.334 -2.869 68.939 1.00 16.31 115 VAL A O 1
ATOM 632 N N . HIS A 1 101 ? 45.545 -3.160 66.853 1.00 16.09 116 HIS A N 1
ATOM 633 C CA . HIS A 1 101 ? 45.891 -1.822 66.394 1.00 15.75 116 HIS A CA 1
ATOM 634 C C . HIS A 1 101 ? 44.633 -0.962 66.299 1.00 14.34 116 HIS A C 1
ATOM 635 O O . HIS A 1 101 ? 43.591 -1.430 65.841 1.00 15.56 116 HIS A O 1
ATOM 642 N N . PHE A 1 102 ? 44.731 0.284 66.758 1.00 13.30 117 PHE A N 1
ATOM 643 C CA . PHE A 1 102 ? 43.583 1.183 66.841 1.00 12.93 117 PHE A CA 1
ATOM 644 C C . PHE A 1 102 ? 43.872 2.546 66.232 1.00 12.80 117 PHE A C 1
ATOM 645 O O . PHE A 1 102 ? 45.021 2.996 66.223 1.00 12.33 117 PHE A O 1
ATOM 653 N N . SER A 1 103 ? 42.817 3.200 65.751 1.00 11.86 118 SER A N 1
ATOM 654 C CA . SER A 1 103 ? 42.895 4.575 65.262 1.00 11.79 118 SER A CA 1
ATOM 655 C C . SER A 1 103 ? 41.829 5.425 65.921 1.00 12.18 118 SER A C 1
ATOM 656 O O . SER A 1 103 ? 40.694 4.977 66.114 1.00 13.37 118 SER A O 1
ATOM 659 N N . ALA A 1 104 ? 42.191 6.655 66.252 1.00 12.67 119 ALA A N 1
ATOM 660 C CA . ALA A 1 104 ? 41.256 7.603 66.845 1.00 12.29 119 ALA A CA 1
ATOM 661 C C . ALA A 1 104 ? 41.460 8.969 66.216 1.00 12.70 119 ALA A C 1
ATOM 662 O O . ALA A 1 104 ? 42.555 9.276 65.729 1.00 12.05 119 ALA A O 1
ATOM 664 N N . SER A 1 105 ? 40.407 9.784 66.215 1.00 13.10 120 SER A N 1
ATOM 665 C CA . SER A 1 105 ? 40.489 11.134 65.684 1.00 12.22 120 SER A CA 1
ATOM 666 C C . SER A 1 105 ? 40.187 12.135 66.762 1.00 12.47 120 SER A C 1
ATOM 667 O O . SER A 1 105 ? 39.501 11.821 67.727 1.00 15.19 120 SER A O 1
ATOM 670 N N . GLY A 1 106 ? 40.694 13.354 66.611 1.00 13.74 121 GLY A N 1
ATOM 671 C CA . GLY A 1 106 ? 40.421 14.380 67.611 1.00 15.75 121 GLY A CA 1
ATOM 672 C C . GLY A 1 106 ? 41.120 15.681 67.323 1.00 16.15 121 GLY A C 1
ATOM 673 O O . GLY A 1 106 ? 41.381 16.004 66.166 1.00 14.47 121 GLY A O 1
ATOM 674 N N . ASP A 1 107 ? 41.429 16.421 68.384 1.00 18.62 122 ASP A N 1
ATOM 675 C CA . ASP A 1 107 ? 42.142 17.694 68.244 1.00 20.66 122 ASP A CA 1
ATOM 676 C C . ASP A 1 107 ? 43.645 17.459 68.413 1.00 17.85 122 ASP A C 1
ATOM 677 O O . ASP A 1 107 ? 44.075 16.313 68.599 1.00 16.94 122 ASP A O 1
ATOM 682 N N . ALA A 1 108 ? 44.438 18.524 68.331 1.00 19.30 123 ALA A N 1
ATOM 683 C CA . ALA A 1 108 ? 45.898 18.391 68.322 1.00 20.97 123 ALA A CA 1
ATOM 684 C C . ALA A 1 108 ? 46.419 17.757 69.607 1.00 20.33 123 ALA A C 1
ATOM 685 O O . ALA A 1 108 ? 47.478 17.150 69.611 1.00 21.35 123 ALA A O 1
ATOM 687 N N . THR A 1 109 ? 45.664 17.876 70.697 1.00 20.74 124 THR A N 1
ATOM 688 C CA . THR A 1 109 ? 46.084 17.307 71.985 1.00 22.57 124 THR A CA 1
ATOM 689 C C . THR A 1 109 ? 46.027 15.767 72.031 1.00 20.93 124 THR A C 1
ATOM 690 O O . THR A 1 109 ? 46.575 15.157 72.940 1.00 20.33 124 THR A O 1
ATOM 694 N N . LEU A 1 110 ? 45.364 15.143 71.069 1.00 19.02 125 LEU A N 1
ATOM 695 C CA . LEU A 1 110 ? 45.325 13.676 71.002 1.00 17.79 125 LEU A CA 1
ATOM 696 C C . LEU A 1 110 ? 46.717 13.050 70.818 1.00 19.21 125 LEU A C 1
ATOM 697 O O . LEU A 1 110 ? 46.976 11.958 71.327 1.00 20.96 125 LEU A O 1
ATOM 702 N N . ALA A 1 111 ? 47.608 13.737 70.110 1.00 17.96 126 ALA A N 1
ATOM 703 C CA . ALA A 1 111 ? 48.960 13.220 69.865 1.00 21.59 126 ALA A CA 1
ATOM 704 C C . ALA A 1 111 ? 49.675 12.793 71.156 1.00 24.11 126 ALA A C 1
ATOM 705 O O . ALA A 1 111 ? 50.352 11.766 71.163 1.00 26.45 126 ALA A O 1
ATOM 707 N N A GLU A 1 112 ? 49.482 13.603 72.206 0.50 23.53 127 GLU A N 1
ATOM 708 N N B GLU A 1 112 ? 49.525 13.539 72.243 0.50 22.94 127 GLU A N 1
ATOM 709 C CA A GLU A 1 112 ? 50.018 13.396 73.564 0.50 26.79 127 GLU A CA 1
ATOM 710 C CA B GLU A 1 112 ? 50.237 13.194 73.480 0.50 24.78 127 GLU A CA 1
ATOM 711 C C A GLU A 1 112 ? 49.556 12.093 74.217 0.50 25.39 127 GLU A C 1
ATOM 712 C C B GLU A 1 112 ? 49.445 12.255 74.406 0.50 23.36 127 GLU A C 1
ATOM 713 O O A GLU A 1 112 ? 50.306 11.445 74.940 0.50 26.92 127 GLU A O 1
ATOM 714 O O B GLU A 1 112 ? 49.852 12.038 75.545 0.50 22.68 127 GLU A O 1
ATOM 725 N N . ARG A 1 113 ? 48.309 11.734 73.950 1.00 22.28 128 ARG A N 1
ATOM 726 C CA . ARG A 1 113 ? 47.547 10.768 74.747 1.00 25.05 128 ARG A CA 1
ATOM 727 C C . ARG A 1 113 ? 47.453 9.379 74.107 1.00 24.35 128 ARG A C 1
ATOM 728 O O . ARG A 1 113 ? 46.669 8.547 74.547 1.00 24.81 128 ARG A O 1
ATOM 736 N N . LEU A 1 114 ? 48.261 9.125 73.083 1.00 21.08 129 LEU A N 1
ATOM 737 C CA . LEU A 1 114 ? 48.206 7.861 72.347 1.00 19.39 129 LEU A CA 1
ATOM 738 C C . LEU A 1 114 ? 48.954 6.735 73.054 1.00 20.28 129 LEU A C 1
ATOM 739 O O . LEU A 1 114 ? 50.161 6.842 73.268 1.00 22.78 129 LEU A O 1
ATOM 744 N N . PRO A 1 115 ? 48.249 5.638 73.395 1.00 19.43 130 PRO A N 1
ATOM 745 C CA . PRO A 1 115 ? 48.970 4.432 73.782 1.00 20.80 130 PRO A CA 1
ATOM 746 C C . PRO A 1 115 ? 49.849 3.919 72.629 1.00 20.73 130 PRO A C 1
ATOM 747 O O . PRO A 1 115 ? 49.663 4.340 71.479 1.00 20.65 130 PRO A O 1
ATOM 751 N N . PRO A 1 116 ? 50.796 3.014 72.917 1.00 22.34 131 PRO A N 1
ATOM 752 C CA . PRO A 1 116 ? 51.732 2.529 71.892 1.00 20.64 131 PRO A CA 1
ATOM 753 C C . PRO A 1 116 ? 51.080 1.856 70.696 1.00 16.76 131 PRO A C 1
ATOM 754 O O . PRO A 1 116 ? 51.723 1.705 69.663 1.00 17.08 131 PRO A O 1
ATOM 758 N N . ASN A 1 117 ? 49.828 1.426 70.841 1.00 14.92 132 ASN A N 1
ATOM 759 C CA . ASN A 1 117 ? 49.125 0.738 69.772 1.00 15.42 132 ASN A CA 1
ATOM 760 C C . ASN A 1 117 ? 48.008 1.548 69.124 1.00 13.46 132 ASN A C 1
ATOM 761 O O . ASN A 1 117 ? 47.135 0.973 68.467 1.00 13.21 132 ASN A O 1
ATOM 766 N N . VAL A 1 118 ? 48.049 2.872 69.271 1.00 12.67 133 VAL A N 1
ATOM 767 C CA . VAL A 1 118 ? 47.042 3.725 68.665 1.00 13.32 133 VAL A CA 1
ATOM 768 C C . VAL A 1 118 ? 47.699 4.784 67.781 1.00 12.68 133 VAL A C 1
ATOM 769 O O . VAL A 1 118 ? 48.656 5.423 68.196 1.00 13.87 133 VAL A O 1
ATOM 773 N N . ASP A 1 119 ? 47.192 4.932 66.560 1.00 11.69 134 ASP A N 1
ATOM 774 C CA . ASP A 1 119 ? 47.509 6.070 65.692 1.00 11.53 134 ASP A CA 1
ATOM 775 C C . ASP A 1 119 ? 46.363 7.086 65.788 1.00 11.85 134 ASP A C 1
ATOM 776 O O . ASP A 1 119 ? 45.182 6.717 65.893 1.00 12.32 134 ASP A O 1
ATOM 781 N N . GLY A 1 120 ? 46.704 8.370 65.743 1.00 12.14 135 GLY A N 1
ATOM 782 C CA . GLY A 1 120 ? 45.722 9.438 65.803 1.00 12.04 135 GLY A CA 1
ATOM 783 C C . GLY A 1 120 ? 45.758 10.369 64.606 1.00 12.82 135 GLY A C 1
ATOM 784 O O . GLY A 1 120 ? 46.765 10.441 63.884 1.00 12.47 135 GLY A O 1
ATOM 785 N N . TRP A 1 121 ? 44.658 11.083 64.382 1.00 11.48 136 TRP A N 1
ATOM 786 C CA . TRP A 1 121 ? 44.640 12.116 63.355 1.00 11.63 136 TRP A CA 1
ATOM 787 C C . TRP A 1 121 ? 43.711 13.266 63.693 1.00 11.87 136 TRP A C 1
ATOM 788 O O . TRP A 1 121 ? 42.829 13.163 64.569 1.00 11.51 136 TRP A O 1
ATOM 799 N N . THR A 1 122 ? 43.932 14.363 62.983 1.00 11.61 137 THR A N 1
ATOM 800 C CA . THR A 1 122 ? 43.171 15.576 63.167 1.00 13.28 137 THR A CA 1
ATOM 801 C C . THR A 1 122 ? 43.073 16.345 61.837 1.00 14.05 137 THR A C 1
ATOM 802 O O . THR A 1 122 ? 43.762 16.025 60.857 1.00 11.44 137 THR A O 1
ATOM 806 N N . TYR A 1 123 ? 42.184 17.336 61.822 1.00 14.84 138 TYR A N 1
ATOM 807 C CA . TYR A 1 123 ? 42.065 18.301 60.743 1.00 14.36 138 TYR A CA 1
ATOM 808 C C . TYR A 1 123 ? 41.499 19.595 61.295 1.00 14.21 138 TYR A C 1
ATOM 809 O O . TYR A 1 123 ? 40.962 19.627 62.407 1.00 13.65 138 TYR A O 1
ATOM 818 N N A ASP A 1 124 ? 41.625 20.661 60.520 0.70 15.17 139 ASP A N 1
ATOM 819 N N B ASP A 1 124 ? 41.621 20.659 60.511 0.30 14.87 139 ASP A N 1
ATOM 820 C CA A ASP A 1 124 ? 41.180 21.984 60.952 0.70 16.73 139 ASP A CA 1
ATOM 821 C CA B ASP A 1 124 ? 41.174 21.987 60.921 0.30 15.75 139 ASP A CA 1
ATOM 822 C C A ASP A 1 124 ? 39.931 22.377 60.158 0.70 15.62 139 ASP A C 1
ATOM 823 C C B ASP A 1 124 ? 39.919 22.365 60.147 0.30 15.57 139 ASP A C 1
ATOM 824 O O A ASP A 1 124 ? 39.963 22.443 58.925 0.70 13.91 139 ASP A O 1
ATOM 825 O O B ASP A 1 124 ? 39.933 22.407 58.915 0.30 14.84 139 ASP A O 1
ATOM 834 N N . PHE A 1 125 ? 38.836 22.633 60.874 1.00 15.41 140 PHE A N 1
ATOM 835 C CA . PHE A 1 125 ? 37.563 23.025 60.250 1.00 17.36 140 PHE A CA 1
ATOM 836 C C . PHE A 1 125 ? 37.725 24.253 59.364 1.00 17.20 140 PHE A C 1
ATOM 837 O O . PHE A 1 125 ? 37.172 24.318 58.272 1.00 19.26 140 PHE A O 1
ATOM 845 N N . GLY A 1 126 ? 38.520 25.202 59.834 1.00 18.51 141 GLY A N 1
ATOM 846 C CA . GLY A 1 126 ? 38.798 26.425 59.090 1.00 18.82 141 GLY A CA 1
ATOM 847 C C . GLY A 1 126 ? 39.309 26.172 57.680 1.00 18.99 141 GLY A C 1
ATOM 848 O O . GLY A 1 126 ? 39.043 26.967 56.789 1.00 19.15 141 GLY A O 1
ATOM 849 N N . GLN A 1 127 ? 40.035 25.065 57.479 1.00 20.51 142 GLN A N 1
ATOM 850 C CA . GLN A 1 127 ? 40.579 24.719 56.155 1.00 20.82 142 GLN A CA 1
ATOM 851 C C . GLN A 1 127 ? 39.543 24.228 55.160 1.00 19.90 142 GLN A C 1
ATOM 852 O O . GLN A 1 127 ? 39.663 24.508 53.969 1.00 21.27 142 GLN A O 1
ATOM 858 N N . LEU A 1 128 ? 38.551 23.482 55.626 1.00 19.40 143 LEU A N 1
ATOM 859 C CA . LEU A 1 128 ? 37.408 23.142 54.779 1.00 20.10 143 LEU A CA 1
ATOM 860 C C . LEU A 1 128 ? 36.713 24.418 54.338 1.00 18.17 143 LEU A C 1
ATOM 861 O O . LEU A 1 128 ? 36.365 24.568 53.160 1.00 21.49 143 LEU A O 1
ATOM 866 N N . GLY A 1 129 ? 36.522 25.344 55.271 1.00 18.29 144 GLY A N 1
ATOM 867 C CA . GLY A 1 129 ? 35.924 26.629 54.948 1.00 19.58 144 GLY A CA 1
ATOM 868 C C . GLY A 1 129 ? 36.747 27.388 53.924 1.00 19.88 144 GLY A C 1
ATOM 869 O O . GLY A 1 129 ? 36.214 27.881 52.927 1.00 16.69 144 GLY A O 1
ATOM 870 N N . TYR A 1 130 ? 38.058 27.449 54.162 1.00 19.01 145 TYR A N 1
ATOM 871 C CA . TYR A 1 130 ? 38.955 28.170 53.265 1.00 18.93 145 TYR A CA 1
ATOM 872 C C . TYR A 1 130 ? 38.869 27.651 51.828 1.00 16.36 145 TYR A C 1
ATOM 873 O O . TYR A 1 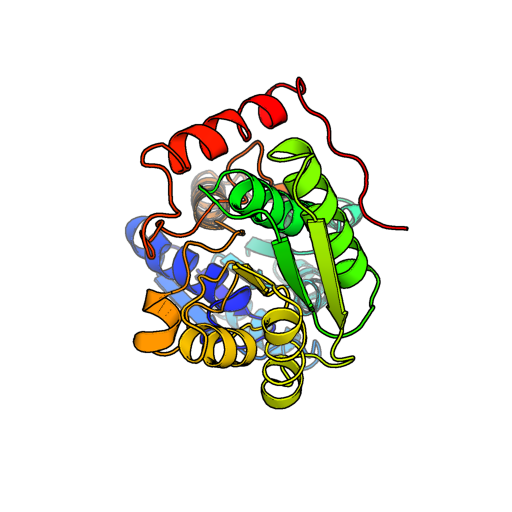130 ? 38.787 28.443 50.901 1.00 20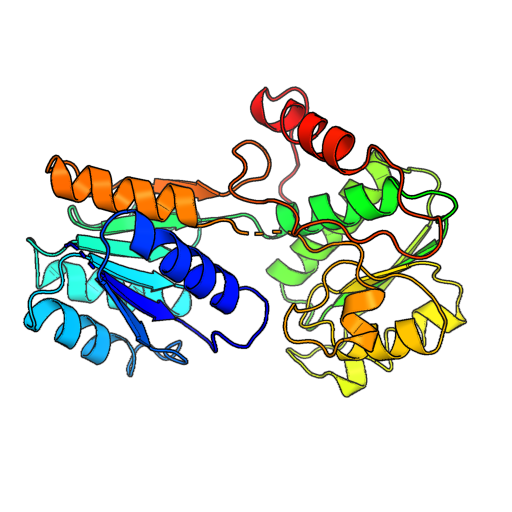.45 145 TYR A O 1
ATOM 882 N N . LEU A 1 131 ? 38.864 26.335 51.641 1.00 15.83 146 LEU A N 1
ATOM 883 C CA . LEU A 1 131 ? 38.774 25.769 50.306 1.00 17.01 146 LEU A CA 1
ATOM 884 C C . LEU A 1 131 ? 37.429 26.090 49.634 1.00 20.46 146 LEU A C 1
ATOM 885 O O . LEU A 1 131 ? 37.378 26.390 48.437 1.00 17.33 146 LEU A O 1
ATOM 890 N N . ASP A 1 132 ? 36.342 26.032 50.390 1.00 21.11 147 ASP A N 1
ATOM 891 C CA . ASP A 1 132 ? 35.030 26.411 49.844 1.00 22.40 147 ASP A CA 1
ATOM 892 C C . ASP A 1 132 ? 35.018 27.849 49.352 1.00 18.31 147 ASP A C 1
ATOM 893 O O . ASP A 1 132 ? 34.559 28.134 48.235 1.00 22.09 147 ASP A O 1
ATOM 898 N N . GLY A 1 133 ? 35.519 28.752 50.190 1.00 17.10 148 GLY A N 1
ATOM 899 C CA . GLY A 1 133 ? 35.578 30.169 49.878 1.00 18.36 148 GLY A CA 1
ATOM 900 C C . GLY A 1 133 ? 36.499 30.463 48.705 1.00 21.66 148 GLY A C 1
ATOM 901 O O . GLY A 1 133 ? 36.191 31.302 47.855 1.00 20.01 148 GLY A O 1
ATOM 902 N N . PHE A 1 134 ? 37.626 29.761 48.653 1.00 22.67 149 PHE A N 1
ATOM 903 C CA . PHE A 1 134 ? 38.555 29.900 47.542 1.00 21.36 149 PHE A CA 1
ATOM 904 C C . PHE A 1 134 ? 37.941 29.441 46.219 1.00 21.43 149 PHE A C 1
ATOM 905 O O . PHE A 1 134 ? 38.127 30.095 45.196 1.00 22.01 149 PHE A O 1
ATOM 913 N N . VAL A 1 135 ? 37.217 28.323 46.236 1.00 21.32 150 VAL A N 1
ATOM 914 C CA . VAL A 1 135 ? 36.509 27.854 45.048 1.00 20.97 150 VAL A CA 1
ATOM 915 C C . VAL A 1 135 ? 35.451 28.873 44.641 1.00 24.23 150 VAL A C 1
ATOM 916 O O . VAL A 1 135 ? 35.311 29.183 43.447 1.00 22.54 150 VAL A O 1
ATOM 920 N N . ALA A 1 136 ? 34.719 29.405 45.622 1.00 21.07 151 ALA A N 1
ATOM 921 C CA . ALA A 1 136 ? 33.710 30.426 45.355 1.00 22.28 151 ALA A CA 1
ATOM 922 C C . ALA A 1 136 ? 34.313 31.659 44.673 1.00 24.01 151 ALA A C 1
ATOM 923 O O . ALA A 1 136 ? 33.723 32.221 43.756 1.00 24.87 151 ALA A O 1
ATOM 925 N N . GLY A 1 137 ? 35.484 32.076 45.131 1.00 23.50 152 GLY A N 1
ATOM 926 C CA . GLY A 1 137 ? 36.155 33.238 44.573 1.00 23.45 152 GLY A CA 1
ATOM 927 C C . GLY A 1 137 ? 36.834 32.985 43.238 1.00 21.73 152 GLY A C 1
ATOM 928 O O . GLY A 1 137 ? 37.254 33.924 42.579 1.00 23.66 152 GLY A O 1
ATOM 929 N N . SER A 1 138 ? 36.933 31.724 42.834 1.00 22.58 153 SER A N 1
ATOM 930 C CA . SER A 1 138 ? 37.565 31.349 41.572 1.00 25.26 153 SER A CA 1
ATOM 931 C C . SER A 1 138 ? 36.586 31.236 40.402 1.00 29.03 153 SER A C 1
ATOM 932 O O . SER A 1 138 ? 37.005 30.973 39.282 1.00 26.98 153 SER A O 1
ATOM 935 N N . LEU A 1 139 ? 35.292 31.426 40.654 1.00 28.01 154 LEU A N 1
ATOM 936 C CA . LEU A 1 139 ? 34.271 31.173 39.642 1.00 26.82 154 LEU A CA 1
ATOM 937 C C . LEU A 1 139 ? 34.126 32.363 38.702 1.00 29.99 154 LEU A C 1
ATOM 938 O O . LEU A 1 139 ? 34.643 33.438 38.978 1.00 28.82 154 LEU A O 1
ATOM 943 N N . ARG A 1 140 ? 33.413 32.165 37.597 1.00 30.77 155 ARG A N 1
ATOM 944 C CA . ARG A 1 140 ? 33.226 33.232 36.602 1.00 33.50 155 ARG A CA 1
ATOM 945 C C . ARG A 1 140 ? 31.888 33.915 36.803 1.00 29.89 155 ARG A C 1
ATOM 946 O O . ARG A 1 140 ? 30.853 33.255 36.747 1.00 27.05 155 ARG A O 1
ATOM 954 N N . GLY A 1 141 ? 31.916 35.228 37.035 1.00 26.35 156 GLY A N 1
ATOM 955 C CA . GLY A 1 141 ? 30.700 36.028 37.118 1.00 30.88 156 GLY A CA 1
ATOM 956 C C . GLY A 1 141 ? 29.950 35.937 38.437 1.00 31.20 156 GLY A C 1
ATOM 957 O O . GLY A 1 141 ? 28.787 36.283 38.505 1.00 31.60 156 GLY A O 1
ATOM 958 N N . VAL A 1 142 ? 30.614 35.490 39.493 1.00 31.71 157 VAL A N 1
ATOM 959 C CA . VAL A 1 142 ? 29.971 35.367 40.800 1.00 27.00 157 VAL A CA 1
ATOM 960 C C . VAL A 1 142 ? 30.514 36.459 41.699 1.00 25.31 157 VAL A C 1
ATOM 961 O O . VAL A 1 142 ? 31.633 36.361 42.196 1.00 30.11 157 VAL A O 1
ATOM 965 N N . GLU A 1 143 ? 29.743 37.524 41.893 1.00 22.12 158 GLU A N 1
ATOM 966 C CA . GLU A 1 143 ? 30.222 38.642 42.695 1.00 30.29 158 GLU A CA 1
ATOM 967 C C . GLU A 1 143 ? 29.559 38.719 44.063 1.00 26.94 158 GLU A C 1
ATOM 968 O O . GLU A 1 143 ? 30.034 39.461 44.924 1.00 25.78 158 GLU A O 1
ATOM 974 N N . LYS A 1 144 ? 28.491 37.938 44.265 1.00 24.88 159 LYS A N 1
ATOM 975 C CA . LYS A 1 144 ? 27.747 37.906 45.531 1.00 24.08 159 LYS A CA 1
ATOM 976 C C . LYS A 1 144 ? 27.603 36.454 45.990 1.00 20.44 159 LYS A C 1
ATOM 977 O O . LYS A 1 144 ? 27.073 35.624 45.261 1.00 18.25 159 LYS A O 1
ATOM 983 N N . VAL A 1 145 ? 28.075 36.164 47.201 1.00 19.16 160 VAL A N 1
ATOM 984 C CA . VAL A 1 145 ? 28.132 34.802 47.720 1.00 19.16 160 VAL A CA 1
ATOM 985 C C . VAL A 1 145 ? 27.380 34.759 49.040 1.00 18.43 160 VAL A C 1
ATOM 986 O O . VAL A 1 145 ? 27.519 35.660 49.880 1.00 16.71 160 VAL A O 1
ATOM 990 N N . GLY A 1 146 ? 26.591 33.701 49.215 1.00 18.00 161 GLY A N 1
ATOM 991 C CA . GLY A 1 146 ? 25.821 33.508 50.446 1.00 17.05 161 GLY A CA 1
ATOM 992 C C . GLY A 1 146 ? 26.184 32.180 51.065 1.00 15.55 161 GLY A C 1
ATOM 993 O O . GLY A 1 146 ? 26.377 31.201 50.350 1.00 17.62 161 GLY A O 1
ATOM 994 N N . ALA A 1 147 ? 26.290 32.149 52.393 1.00 15.87 162 ALA A N 1
ATOM 995 C CA . ALA A 1 147 ? 26.619 30.915 53.106 1.00 15.38 162 ALA A CA 1
ATOM 996 C C . ALA A 1 147 ? 25.626 30.662 54.222 1.00 13.36 162 ALA A C 1
ATOM 997 O O . ALA A 1 147 ? 25.240 31.579 54.948 1.00 12.85 162 ALA A O 1
ATOM 999 N N . VAL A 1 148 ? 25.231 29.406 54.365 1.00 12.40 163 VAL A N 1
ATOM 1000 C CA . VAL A 1 148 ? 24.336 29.023 55.448 1.00 13.23 163 VAL A CA 1
ATOM 1001 C C . VAL A 1 148 ? 24.974 27.954 56.302 1.00 12.01 163 VAL A C 1
ATOM 1002 O O . VAL A 1 148 ? 25.361 26.898 55.803 1.00 11.41 163 VAL A O 1
ATOM 1006 N N . GLY A 1 149 ? 25.060 28.244 57.603 1.00 14.20 164 GLY A N 1
ATOM 1007 C CA . GLY A 1 149 ? 25.508 27.280 58.602 1.00 13.49 164 GLY A CA 1
ATOM 1008 C C . GLY A 1 149 ? 24.455 26.963 59.640 1.00 13.92 164 GLY A C 1
ATOM 1009 O O . GLY A 1 149 ? 23.341 27.506 59.605 1.00 13.67 164 GLY A O 1
ATOM 1010 N N . GLY A 1 150 ? 24.822 26.072 60.564 1.00 14.79 165 GLY A N 1
ATOM 1011 C CA . GLY A 1 150 ? 23.932 25.649 61.652 1.00 14.61 165 GLY A CA 1
ATOM 1012 C C . GLY A 1 150 ? 24.036 26.519 62.899 1.00 14.05 165 GLY A C 1
ATOM 1013 O O . GLY A 1 150 ? 23.810 27.715 62.825 1.00 15.02 165 GLY A O 1
ATOM 1014 N N . PRO A 1 151 ? 24.396 25.925 64.051 1.00 14.13 166 PRO A N 1
ATOM 1015 C CA . PRO A 1 151 ? 24.557 26.682 65.291 1.00 14.58 166 PRO A CA 1
ATOM 1016 C C . PRO A 1 151 ? 25.883 27.425 65.333 1.00 13.85 166 PRO A C 1
ATOM 1017 O O . PRO A 1 151 ? 26.860 26.956 64.751 1.00 12.96 166 PRO A O 1
ATOM 1021 N N . GLN A 1 152 ? 25.925 28.562 66.025 1.00 13.48 167 GLN A N 1
ATOM 1022 C CA . GLN A 1 152 ? 27.140 29.377 66.100 1.00 13.64 167 GLN A CA 1
ATOM 1023 C C . GLN A 1 152 ? 28.105 28.883 67.163 1.00 13.29 167 GLN A C 1
ATOM 1024 O O . GLN A 1 152 ? 28.510 29.636 68.042 1.00 13.84 167 GLN A O 1
ATOM 1030 N N . LEU A 1 153 ? 28.466 27.606 67.062 1.00 12.86 168 LEU A N 1
ATOM 1031 C CA . LEU A 1 153 ? 29.447 26.992 67.925 1.00 13.13 168 LEU A CA 1
ATOM 1032 C C . LEU A 1 153 ? 30.821 27.360 67.390 1.00 14.03 168 LEU A C 1
ATOM 1033 O O . LEU A 1 153 ? 30.954 27.706 66.202 1.00 13.95 168 LEU A O 1
ATOM 1038 N N . PRO A 1 154 ? 31.848 27.311 68.255 1.00 14.34 169 PRO A N 1
ATOM 1039 C CA . PRO A 1 154 ? 33.171 27.731 67.821 1.00 14.86 169 PRO A CA 1
ATOM 1040 C C . PRO A 1 154 ? 33.677 27.111 66.502 1.00 13.81 169 PRO A C 1
ATOM 1041 O O . PRO A 1 154 ? 34.177 27.846 65.661 1.00 15.33 169 PRO A O 1
ATOM 1045 N N . PHE A 1 155 ? 33.525 25.808 66.290 1.00 14.41 170 PHE A N 1
ATOM 1046 C CA . PHE A 1 155 ? 34.019 25.190 65.052 1.00 15.35 170 PHE A CA 1
ATOM 1047 C C . PHE A 1 155 ? 33.239 25.662 63.819 1.00 14.58 170 PHE A C 1
ATOM 1048 O O . PHE A 1 155 ? 33.802 25.748 62.740 1.00 13.69 170 PHE A O 1
ATOM 1056 N N . VAL A 1 156 ? 31.944 25.954 63.984 1.00 14.05 171 VAL A N 1
ATOM 1057 C CA . VAL A 1 156 ? 31.143 26.475 62.889 1.00 13.57 171 VAL A CA 1
ATOM 1058 C C . VAL A 1 156 ? 31.586 27.905 62.532 1.00 13.34 171 VAL A C 1
ATOM 1059 O O . VAL A 1 156 ? 31.805 28.223 61.361 1.00 12.08 171 VAL A O 1
ATOM 1063 N N . LEU A 1 157 ? 31.739 28.753 63.540 1.00 14.37 172 LEU A N 1
ATOM 1064 C CA . LEU A 1 157 ? 32.225 30.130 63.331 1.00 15.46 172 LEU A CA 1
ATOM 1065 C C . LEU A 1 157 ? 33.627 30.142 62.684 1.00 15.39 172 LEU A C 1
ATOM 1066 O O . LEU A 1 157 ? 33.926 30.979 61.819 1.00 14.48 172 LEU A O 1
ATOM 1071 N N . ALA A 1 158 ? 34.459 29.186 63.073 1.00 15.78 173 ALA A N 1
ATOM 1072 C CA . ALA A 1 158 ? 35.786 29.029 62.459 1.00 16.97 173 ALA A CA 1
ATOM 1073 C C . ALA A 1 158 ? 35.683 28.631 60.971 1.00 17.55 173 ALA A C 1
ATOM 1074 O O . ALA A 1 158 ? 36.406 29.182 60.112 1.00 16.86 173 ALA A O 1
ATOM 1076 N N . THR A 1 159 ? 34.775 27.705 60.668 1.00 15.02 174 THR A N 1
ATOM 1077 C CA . THR A 1 159 ? 34.543 27.289 59.293 1.00 15.21 174 THR A CA 1
ATOM 1078 C C . THR A 1 159 ? 34.151 28.496 58.441 1.00 15.96 174 THR A C 1
ATOM 1079 O O . THR A 1 159 ? 34.673 28.685 57.334 1.00 15.85 174 THR A O 1
ATOM 1083 N N . HIS A 1 160 ? 33.228 29.301 58.961 1.00 15.23 175 HIS A N 1
ATOM 1084 C CA . HIS A 1 160 ? 32.746 30.493 58.260 1.00 16.15 175 HIS A CA 1
ATOM 1085 C C . HIS A 1 160 ? 33.786 31.594 58.121 1.00 17.68 175 HIS A C 1
ATOM 1086 O O . HIS A 1 160 ? 33.811 32.298 57.099 1.00 16.69 175 HIS A O 1
ATOM 1093 N N . LYS A 1 161 ? 34.622 31.762 59.140 1.00 17.87 176 LYS A N 1
ATOM 1094 C CA . LYS A 1 161 ? 35.756 32.687 59.046 1.00 19.90 176 LYS A CA 1
ATOM 1095 C C . LYS A 1 161 ? 36.692 32.235 57.915 1.00 18.00 176 LYS A C 1
ATOM 1096 O O . LYS A 1 161 ? 37.210 33.064 57.160 1.00 20.53 176 LYS A O 1
ATOM 1102 N N . GLY A 1 162 ? 36.878 30.922 57.786 1.00 16.96 177 GLY A N 1
ATOM 1103 C CA . GLY A 1 162 ? 37.628 30.327 56.681 1.00 18.29 177 GLY A CA 1
ATOM 1104 C C . GLY A 1 162 ? 37.060 30.633 55.308 1.00 19.10 177 GLY A C 1
ATOM 1105 O O . GLY A 1 162 ? 37.797 31.028 54.396 1.00 16.75 177 GLY A O 1
ATOM 1106 N N . ILE A 1 163 ? 35.746 30.475 55.156 1.00 17.80 178 ILE A N 1
ATOM 1107 C CA . ILE A 1 163 ? 35.087 30.760 53.881 1.00 19.11 178 ILE A CA 1
ATOM 1108 C C . ILE A 1 163 ? 35.358 32.185 53.448 1.00 18.23 178 ILE A C 1
ATOM 1109 O O . ILE A 1 163 ? 35.721 32.436 52.290 1.00 22.37 178 ILE A O 1
ATOM 1114 N N . ARG A 1 164 ? 35.167 33.111 54.381 1.00 18.34 179 ARG A N 1
ATOM 1115 C CA . ARG A 1 164 ? 35.334 34.528 54.110 1.00 22.89 179 ARG A CA 1
ATOM 1116 C C . ARG A 1 164 ? 36.767 34.806 53.655 1.00 25.19 179 ARG A C 1
ATOM 1117 O O . ARG A 1 164 ? 36.988 35.521 52.670 1.00 24.21 179 ARG A O 1
ATOM 1125 N N . ALA A 1 165 ? 37.731 34.221 54.361 1.00 24.08 180 ALA A N 1
ATOM 1126 C CA . ALA A 1 165 ? 39.142 34.398 54.036 1.00 21.68 180 ALA A CA 1
ATOM 1127 C C . ALA A 1 165 ? 39.523 33.815 52.679 1.00 19.58 180 ALA A C 1
ATOM 1128 O O . ALA A 1 165 ? 40.241 34.452 51.906 1.00 24.16 180 ALA A O 1
ATOM 1130 N N . GLY A 1 166 ? 39.051 32.610 52.385 1.00 17.59 181 GLY A N 1
ATOM 1131 C CA . GLY A 1 166 ? 39.280 31.984 51.087 1.00 20.93 181 GLY A CA 1
ATOM 1132 C C . GLY A 1 166 ? 38.702 32.791 49.941 1.00 23.59 181 GLY A C 1
ATOM 1133 O O . GLY A 1 166 ? 39.335 32.946 48.883 1.00 21.64 181 GLY A O 1
ATOM 1134 N N . LEU A 1 167 ? 37.495 33.308 50.159 1.00 23.37 182 LEU A N 1
ATOM 1135 C CA . LEU A 1 167 ? 36.820 34.133 49.162 1.00 23.64 182 LEU A CA 1
ATOM 1136 C C . LEU A 1 167 ? 37.569 35.443 48.936 1.00 23.53 182 LEU A C 1
ATOM 1137 O O . LEU A 1 167 ? 37.759 35.849 47.792 1.00 23.99 182 LEU A O 1
ATOM 1142 N N . LYS A 1 168 ? 37.989 36.092 50.021 1.00 25.82 183 LYS A N 1
ATOM 1143 C CA . LYS A 1 168 ? 38.742 37.339 49.926 1.00 30.01 183 LYS A CA 1
ATOM 1144 C C . LYS A 1 168 ? 40.059 37.129 49.171 1.00 30.67 183 LYS A C 1
ATOM 1145 O O . LYS A 1 168 ? 40.469 37.991 48.403 1.00 29.62 183 LYS A O 1
ATOM 1151 N N . ALA A 1 169 ? 40.696 35.981 49.377 1.00 30.95 184 ALA A N 1
ATOM 1152 C CA . ALA A 1 169 ? 41.961 35.674 48.718 1.00 30.66 184 ALA A CA 1
ATOM 1153 C C . ALA A 1 169 ? 41.771 35.497 47.217 1.00 28.63 184 ALA A C 1
ATOM 1154 O O . ALA A 1 169 ? 42.516 36.065 46.428 1.00 32.08 184 ALA A O 1
ATOM 1156 N N . ALA A 1 170 ? 40.772 34.721 46.821 1.00 25.42 185 ALA A N 1
ATOM 1157 C CA . ALA A 1 170 ? 40.559 34.433 45.410 1.00 26.12 185 ALA A CA 1
ATOM 1158 C C . ALA A 1 170 ? 39.814 35.546 44.669 1.00 26.77 185 ALA A C 1
ATOM 1159 O O . ALA A 1 170 ? 39.994 35.706 43.461 1.00 26.51 185 ALA A O 1
ATOM 1161 N N . ASN A 1 171 ? 38.970 36.292 45.377 1.00 25.00 186 ASN A N 1
ATOM 1162 C CA . ASN A 1 171 ? 38.194 37.366 44.759 1.00 27.46 186 ASN A CA 1
ATOM 1163 C C . ASN A 1 171 ? 37.896 38.454 45.772 1.00 26.01 186 ASN A C 1
ATOM 1164 O O . ASN A 1 171 ? 36.814 38.471 46.376 1.00 27.49 186 ASN A O 1
ATOM 1169 N N . PRO A 1 172 ? 38.842 39.384 45.960 1.00 25.13 187 PRO A N 1
ATOM 1170 C CA . PRO A 1 172 ? 38.646 40.407 46.984 1.00 26.50 187 PRO A CA 1
ATOM 1171 C C . PRO A 1 172 ? 37.508 41.381 46.687 1.00 27.47 187 PRO A C 1
ATOM 1172 O O . PRO A 1 172 ? 37.115 42.133 47.577 1.00 28.37 187 PRO A O 1
ATOM 1176 N N . ARG A 1 173 ? 36.996 41.367 45.454 1.00 26.72 188 ARG A N 1
ATOM 1177 C CA . ARG A 1 173 ? 35.867 42.216 45.057 1.00 33.88 188 ARG A CA 1
ATOM 1178 C C . ARG A 1 173 ? 34.499 41.608 45.390 1.00 33.22 188 ARG A C 1
ATOM 1179 O O . ARG A 1 173 ? 33.510 42.331 45.428 1.00 30.09 188 ARG A O 1
ATOM 1187 N N . ALA A 1 174 ? 34.436 40.299 45.625 1.00 30.07 189 ALA A N 1
ATOM 1188 C CA . ALA A 1 174 ? 33.154 39.642 45.911 1.00 27.85 189 ALA A CA 1
ATOM 1189 C C . ALA A 1 174 ? 32.578 40.089 47.247 1.00 27.15 189 ALA A C 1
ATOM 1190 O O . ALA A 1 174 ? 33.318 40.395 48.180 1.00 27.17 189 ALA A O 1
ATOM 1192 N N . SER A 1 175 ? 31.253 40.151 47.328 1.00 25.40 190 SER A N 1
ATOM 1193 C CA . SER A 1 175 ? 30.588 40.459 48.587 1.00 25.36 190 SER A CA 1
ATOM 1194 C C . SER A 1 175 ? 30.039 39.156 49.164 1.00 22.06 190 SER A C 1
ATOM 1195 O O . SER A 1 175 ? 29.853 38.162 48.448 1.00 21.47 190 SER A O 1
ATOM 1198 N N . TYR A 1 176 ? 29.788 39.173 50.462 1.00 21.42 191 TYR A N 1
ATOM 1199 C CA . TYR A 1 176 ? 29.530 37.950 51.210 1.00 20.94 191 TYR A CA 1
ATOM 1200 C C . TYR A 1 176 ? 28.510 38.222 52.309 1.00 21.43 191 TYR A C 1
ATOM 1201 O O . TYR A 1 176 ? 28.602 39.227 53.014 1.00 20.23 191 TYR A O 1
ATOM 1210 N N . GLU A 1 177 ? 27.538 37.322 52.434 1.00 20.08 192 GLU A N 1
ATOM 1211 C CA . GLU A 1 177 ? 26.578 37.351 53.534 1.00 20.21 192 GLU A CA 1
ATOM 1212 C C . GLU A 1 177 ? 26.396 35.924 54.015 1.00 18.06 192 GLU A C 1
ATOM 1213 O O . GLU A 1 177 ? 26.494 34.977 53.234 1.00 16.38 192 GLU A O 1
ATOM 1219 N N . GLU A 1 178 ? 26.131 35.771 55.301 1.00 18.27 193 GLU A N 1
ATOM 1220 C CA . GLU A 1 178 ? 25.904 34.451 55.865 1.00 18.10 193 GLU A CA 1
ATOM 1221 C C . GLU A 1 178 ? 24.768 34.488 56.886 1.00 16.97 193 GLU A C 1
ATOM 1222 O O . GLU A 1 178 ? 24.461 35.529 57.472 1.00 18.78 193 GLU A O 1
ATOM 1228 N N . THR A 1 179 ? 24.149 33.333 57.073 1.00 16.06 194 THR A N 1
ATOM 1229 C CA . THR A 1 179 ? 23.051 33.165 58.007 1.00 15.99 194 THR A CA 1
ATOM 1230 C C . THR A 1 179 ? 23.242 31.848 58.728 1.00 14.66 194 THR A C 1
ATOM 1231 O O . THR A 1 179 ? 23.612 30.842 58.118 1.00 16.41 194 THR A O 1
ATOM 1235 N N . TYR A 1 180 ? 22.957 31.852 60.021 1.00 14.65 195 TYR A N 1
ATOM 1236 C CA . TYR A 1 180 ? 23.010 30.652 60.842 1.00 15.79 195 TYR A CA 1
ATOM 1237 C C . TYR A 1 180 ? 21.597 30.196 61.226 1.00 16.19 195 TYR A C 1
ATOM 1238 O O . TYR A 1 180 ? 20.783 31.008 61.645 1.00 16.27 195 TYR A O 1
ATOM 1247 N N . THR A 1 181 ? 21.304 28.906 61.072 1.00 14.08 196 THR A N 1
ATOM 1248 C CA . THR A 1 181 ? 19.988 28.386 61.449 1.00 16.82 196 THR A CA 1
ATOM 1249 C C . THR A 1 181 ? 19.811 28.177 62.948 1.00 19.35 196 THR A C 1
ATOM 1250 O O . THR A 1 181 ? 18.677 28.097 63.416 1.00 19.01 196 THR A O 1
ATOM 1254 N N . GLY A 1 182 ? 20.919 28.054 63.687 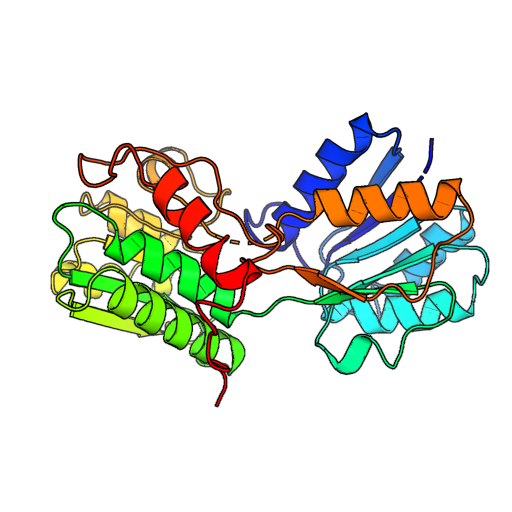1.00 19.44 197 GLY A N 1
ATOM 1255 C CA . GLY A 1 182 ? 20.879 27.753 65.122 1.00 18.66 197 GLY A CA 1
ATOM 1256 C C . GLY A 1 182 ? 20.816 26.271 65.464 1.00 19.14 197 GLY A C 1
ATOM 1257 O O . GLY A 1 182 ? 20.830 25.917 66.639 1.00 20.58 197 GLY A O 1
ATOM 1258 N N . ARG A 1 183 ? 20.763 25.406 64.450 1.00 19.12 198 ARG A N 1
ATOM 1259 C CA . ARG A 1 183 ? 20.506 23.96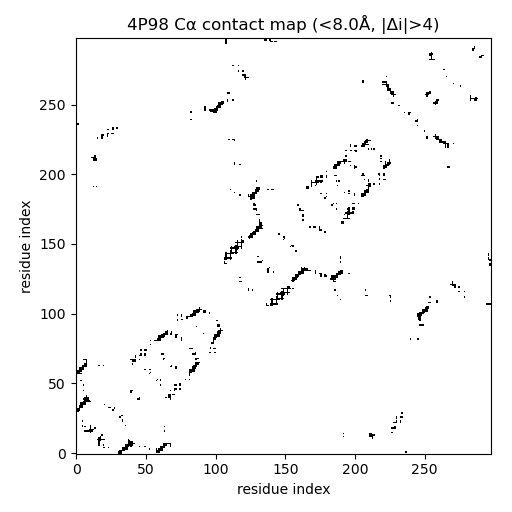6 64.632 1.00 22.78 198 ARG A CA 1
ATOM 1260 C C . ARG A 1 183 ? 21.387 23.132 63.730 1.00 19.96 198 ARG A C 1
ATOM 1261 O O . ARG A 1 183 ? 21.807 23.606 62.680 1.00 22.14 198 ARG A O 1
ATOM 1269 N N . PHE A 1 184 ? 21.660 21.888 64.121 1.00 17.39 199 PHE A N 1
ATOM 1270 C CA . PHE A 1 184 ? 22.249 20.927 63.188 1.00 20.24 199 PHE A CA 1
ATOM 1271 C C . PHE A 1 184 ? 21.145 20.236 62.382 1.00 19.89 199 PHE A C 1
ATOM 1272 O O . PHE A 1 184 ? 20.135 19.852 62.946 1.00 17.61 199 PHE A O 1
ATOM 1280 N N . TYR A 1 185 ? 21.342 20.100 61.072 1.00 20.55 200 TYR A N 1
ATOM 1281 C CA . TYR A 1 185 ? 20.509 19.231 60.229 1.00 21.20 200 TYR A CA 1
ATOM 1282 C C . TYR A 1 185 ? 19.029 19.647 60.225 1.00 19.87 200 TYR A C 1
ATOM 1283 O O . TYR A 1 185 ? 18.163 18.797 60.108 1.00 23.94 200 TYR A O 1
ATOM 1292 N N . ASP A 1 186 ? 18.743 20.944 60.369 1.00 17.99 201 ASP A N 1
ATOM 1293 C CA . ASP A 1 186 ? 17.371 21.448 60.226 1.00 18.31 201 ASP A CA 1
ATOM 1294 C C . ASP A 1 186 ? 17.223 21.935 58.800 1.00 15.75 201 ASP A C 1
ATOM 1295 O O . ASP A 1 186 ? 17.455 23.096 58.501 1.00 15.50 201 ASP A O 1
ATOM 1300 N N . LEU A 1 187 ? 16.846 21.021 57.924 1.00 15.87 202 LEU A N 1
ATOM 1301 C CA . LEU A 1 187 ? 16.873 21.286 56.494 1.00 16.58 202 LEU A CA 1
ATOM 1302 C C . LEU A 1 187 ? 15.852 22.348 56.107 1.00 16.77 202 LEU A C 1
ATOM 1303 O O . LEU A 1 187 ? 16.070 23.116 55.183 1.00 16.06 202 LEU A O 1
ATOM 1308 N N . GLN A 1 188 ? 14.749 22.410 56.844 1.00 17.18 203 GLN A N 1
ATOM 1309 C CA . GLN A 1 188 ? 13.688 23.367 56.550 1.00 17.79 203 GLN A CA 1
ATOM 1310 C C . GLN A 1 188 ? 14.131 24.796 56.855 1.00 15.47 203 GLN A C 1
ATOM 1311 O O . GLN A 1 188 ? 13.949 25.690 56.030 1.00 15.28 203 GLN A O 1
ATOM 1317 N N . LYS A 1 189 ? 14.777 25.004 58.000 1.00 15.24 204 LYS A N 1
ATOM 1318 C CA . LYS A 1 189 ? 15.339 26.321 58.318 1.00 16.82 204 LYS A CA 1
ATOM 1319 C C . LYS A 1 189 ? 16.510 26.653 57.382 1.00 14.71 204 LYS A C 1
ATOM 1320 O O . LYS A 1 189 ? 16.687 27.802 56.992 1.00 13.79 204 LYS A O 1
ATOM 1326 N N . GLU A 1 190 ? 17.290 25.639 57.017 1.00 13.21 205 GLU A N 1
ATOM 1327 C CA . GLU A 1 190 ? 18.396 25.826 56.075 1.00 13.64 205 GLU A CA 1
ATOM 1328 C C . GLU A 1 190 ? 17.886 26.309 54.726 1.00 14.49 205 GLU A C 1
ATOM 1329 O O . GLU A 1 190 ? 18.408 27.271 54.170 1.00 13.87 205 GLU A O 1
ATOM 1335 N N . GLN A 1 191 ? 16.855 25.642 54.213 1.00 14.07 206 GLN A N 1
ATOM 1336 C CA . GLN A 1 191 ? 16.201 26.096 52.988 1.00 14.48 206 GLN A CA 1
ATOM 1337 C C . GLN A 1 191 ? 15.719 27.560 53.058 1.00 14.81 206 GLN A C 1
ATOM 1338 O O . GLN A 1 191 ? 16.005 28.345 52.147 1.00 12.72 206 GLN A O 1
ATOM 1344 N N A GLU A 1 192 ? 15.012 27.914 54.129 0.50 15.17 207 GLU A N 1
ATOM 1345 N N B GLU A 1 192 ? 15.006 27.923 54.127 0.50 15.63 207 GLU A N 1
ATOM 1346 C CA A GLU A 1 192 ? 14.520 29.276 54.335 0.50 16.20 207 GLU A CA 1
ATOM 1347 C CA B GLU A 1 192 ? 14.517 29.295 54.318 0.50 17.32 207 GLU A CA 1
ATOM 1348 C C A GLU A 1 192 ? 15.655 30.306 54.369 0.50 16.00 207 GLU A C 1
ATOM 1349 C C B GLU A 1 192 ? 15.664 30.310 54.357 0.50 16.53 207 GLU A C 1
ATOM 1350 O O A GLU A 1 192 ? 15.552 31.384 53.769 0.50 15.59 207 GLU A O 1
ATOM 1351 O O B GLU A 1 192 ? 15.576 31.386 53.749 0.50 15.96 207 GLU A O 1
ATOM 1362 N N . ALA A 1 193 ? 16.735 29.972 55.072 1.00 15.43 208 ALA A N 1
ATOM 1363 C CA . ALA A 1 193 ? 17.892 30.858 55.178 1.00 15.77 208 ALA A CA 1
ATOM 1364 C C . ALA A 1 193 ? 18.528 31.050 53.803 1.00 13.25 208 ALA A C 1
ATOM 1365 O O . ALA A 1 193 ? 18.830 32.164 53.422 1.00 15.43 208 ALA A O 1
ATOM 1367 N N . ALA A 1 194 ? 18.688 29.966 53.051 1.00 14.23 209 ALA A N 1
ATOM 1368 C CA . ALA A 1 194 ? 19.276 30.045 51.707 1.00 14.67 209 ALA A CA 1
ATOM 1369 C C . ALA A 1 194 ? 18.422 30.881 50.737 1.00 16.27 209 ALA A C 1
ATOM 1370 O O . ALA A 1 194 ? 18.950 31.685 49.958 1.00 16.05 209 ALA A O 1
ATOM 1372 N N A ARG A 1 195 ? 17.103 30.694 50.790 0.70 16.52 210 ARG A N 1
ATOM 1373 N N B ARG A 1 195 ? 17.109 30.693 50.802 0.30 15.79 210 ARG A N 1
ATOM 1374 C CA A ARG A 1 195 ? 16.169 31.501 49.987 0.70 16.61 210 ARG A CA 1
ATOM 1375 C CA B ARG A 1 195 ? 16.180 31.495 50.016 0.30 15.48 210 ARG A CA 1
ATOM 1376 C C A ARG A 1 195 ? 16.298 33.000 50.321 0.70 15.22 210 ARG A C 1
ATOM 1377 C C B ARG A 1 195 ? 16.309 32.989 50.321 0.30 15.04 210 ARG A C 1
ATOM 1378 O O A ARG A 1 195 ? 16.270 33.850 49.429 0.70 16.83 210 ARG A O 1
ATOM 1379 O O B ARG A 1 195 ? 16.268 33.822 49.415 0.30 15.93 210 ARG A O 1
ATOM 1394 N N . GLY A 1 196 ? 16.466 33.324 51.597 1.00 14.69 211 GLY A N 1
ATOM 1395 C CA . GLY A 1 196 ? 16.644 34.707 52.013 1.00 15.62 211 GLY A CA 1
ATOM 1396 C C . GLY A 1 196 ? 17.886 35.347 51.393 1.00 16.92 211 GLY A C 1
ATOM 1397 O O . GLY A 1 196 ? 17.834 36.482 50.914 1.00 17.85 211 GLY A O 1
ATOM 1398 N N . LEU A 1 197 ? 18.993 34.610 51.386 1.00 16.71 212 LEU A N 1
ATOM 1399 C CA . LEU A 1 197 ? 20.235 35.092 50.764 1.00 18.08 212 LEU A CA 1
ATOM 1400 C C . LEU A 1 197 ? 20.081 35.206 49.242 1.00 18.18 212 LEU A C 1
ATOM 1401 O O . LEU A 1 197 ? 20.568 36.154 48.629 1.00 17.39 212 LEU A O 1
ATOM 1406 N N . LEU A 1 198 ? 19.387 34.241 48.652 1.00 18.33 213 LEU A N 1
ATOM 1407 C CA . LEU A 1 198 ? 19.083 34.258 47.220 1.00 19.94 213 LEU A CA 1
ATOM 1408 C C . LEU A 1 198 ? 18.256 35.492 46.833 1.00 19.42 213 LEU A C 1
ATOM 1409 O O . LEU A 1 198 ? 18.591 36.216 45.887 1.00 16.67 213 LEU A O 1
ATOM 1414 N N . ASP A 1 199 ? 17.195 35.742 47.589 1.00 19.26 214 ASP A N 1
ATOM 1415 C CA . ASP A 1 199 ? 16.337 36.912 47.370 1.00 18.87 214 ASP A CA 1
ATOM 1416 C C . ASP A 1 199 ? 17.093 38.234 47.467 1.00 19.08 214 ASP A C 1
ATOM 1417 O O . ASP A 1 199 ? 16.789 39.178 46.749 1.00 16.24 214 ASP A O 1
ATOM 1422 N N . LYS A 1 200 ? 18.077 38.290 48.355 1.00 20.60 215 LYS A N 1
ATOM 1423 C CA . LYS A 1 200 ? 18.938 39.463 48.474 1.00 22.62 215 LYS A CA 1
ATOM 1424 C C . LYS A 1 200 ? 19.986 39.574 47.369 1.00 20.73 215 LYS A C 1
ATOM 1425 O O . LYS A 1 200 ? 20.625 40.606 47.259 1.00 26.05 215 LYS A O 1
ATOM 1431 N N . GLY A 1 201 ? 20.174 38.530 46.564 1.00 21.95 216 GLY A N 1
ATOM 1432 C CA . GLY A 1 201 ? 21.071 38.604 45.410 1.00 23.80 216 GLY A CA 1
ATOM 1433 C C . GLY A 1 201 ? 22.237 37.637 45.324 1.00 23.53 216 GLY A C 1
ATOM 1434 O O . GLY A 1 201 ? 23.044 37.747 44.403 1.00 21.99 216 GLY A O 1
ATOM 1435 N N . ALA A 1 202 ? 22.329 36.679 46.246 1.00 23.23 217 ALA A N 1
ATOM 1436 C CA . ALA A 1 202 ? 23.377 35.656 46.185 1.00 22.47 217 ALA A CA 1
ATOM 1437 C C . ALA A 1 202 ? 23.373 34.933 44.844 1.00 23.03 217 ALA A C 1
ATOM 1438 O O . ALA A 1 202 ? 22.318 34.497 44.359 1.00 19.15 217 ALA A O 1
ATOM 1440 N N . GLN A 1 203 ? 24.561 34.822 44.250 1.00 20.50 218 GLN A N 1
ATOM 1441 C CA . GLN A 1 203 ? 24.738 34.147 42.962 1.00 21.03 218 GLN A CA 1
ATOM 1442 C C . GLN A 1 203 ? 25.343 32.764 43.126 1.00 18.45 218 GLN A C 1
ATOM 1443 O O . GLN A 1 203 ? 25.555 32.049 42.155 1.00 18.86 218 GLN A O 1
ATOM 1449 N N . LEU A 1 204 ? 25.606 32.397 44.378 1.00 18.89 219 LEU A N 1
ATOM 1450 C CA . LEU A 1 204 ? 26.142 31.092 44.734 1.00 18.11 219 LEU A CA 1
ATOM 1451 C C . LEU A 1 204 ? 25.801 30.862 46.204 1.00 14.64 219 LEU A C 1
ATOM 1452 O O . LEU A 1 204 ? 25.852 31.792 47.018 1.00 15.25 219 LEU A O 1
ATOM 1457 N N . LEU A 1 205 ? 25.489 29.624 46.546 1.00 14.12 220 LEU A N 1
ATOM 1458 C CA . LEU A 1 205 ? 25.122 29.300 47.922 1.00 15.35 220 LEU A CA 1
ATOM 1459 C C . LEU A 1 205 ? 26.058 28.245 48.478 1.00 14.99 220 LEU A C 1
ATOM 1460 O O . LEU A 1 205 ? 26.174 27.163 47.921 1.00 15.70 220 LEU A O 1
ATOM 1465 N N . VAL A 1 206 ? 26.709 28.564 49.593 1.00 14.85 221 VAL A N 1
ATOM 1466 C CA . VAL A 1 206 ? 27.660 27.658 50.225 1.00 14.71 221 VAL A CA 1
ATOM 1467 C C . VAL A 1 206 ? 27.064 27.078 51.505 1.00 12.73 221 VAL A C 1
ATOM 1468 O O . VAL A 1 206 ? 26.641 27.820 52.366 1.00 13.04 221 VAL A O 1
ATOM 1472 N N . ALA A 1 207 ? 27.056 25.754 51.604 1.00 13.32 222 ALA A N 1
ATOM 1473 C CA . ALA A 1 207 ? 26.580 25.031 52.785 1.00 14.17 222 ALA A CA 1
ATOM 1474 C C . ALA A 1 207 ? 27.739 24.615 53.680 1.00 15.63 222 ALA A C 1
ATOM 1475 O O . ALA A 1 207 ? 28.703 23.998 53.206 1.00 14.68 222 ALA A O 1
ATOM 1477 N N . THR A 1 208 ? 27.630 24.903 54.973 1.00 14.30 223 THR A N 1
ATOM 1478 C CA . THR A 1 208 ? 28.579 24.346 55.948 1.00 14.79 223 THR A CA 1
ATOM 1479 C C . THR A 1 208 ? 27.968 23.284 56.847 1.00 16.16 223 THR A C 1
ATOM 1480 O O . THR A 1 208 ? 28.691 22.583 57.560 1.00 14.29 223 THR A O 1
ATOM 1484 N N . ASP A 1 209 ? 26.645 23.171 56.843 1.00 14.79 224 ASP A N 1
ATOM 1485 C CA . ASP A 1 209 ? 25.999 22.072 57.523 1.00 17.03 224 ASP A CA 1
ATOM 1486 C C . ASP A 1 209 ? 25.590 21.041 56.449 1.00 17.98 224 ASP A C 1
ATOM 1487 O O . ASP A 1 209 ? 26.349 20.811 55.514 1.00 18.26 224 ASP A O 1
ATOM 1492 N N . ASP A 1 210 ? 24.412 20.432 56.544 1.00 15.66 225 ASP A N 1
ATOM 1493 C CA . ASP A 1 210 ? 24.059 19.356 55.632 1.00 16.98 225 ASP A CA 1
ATOM 1494 C C . ASP A 1 210 ? 24.006 19.832 54.176 1.00 16.03 225 ASP A C 1
ATOM 1495 O O . ASP A 1 210 ? 24.610 19.221 53.292 1.00 16.59 225 ASP A O 1
ATOM 1500 N N . GLY A 1 211 ? 23.286 20.919 53.945 1.00 13.12 226 GLY A N 1
ATOM 1501 C CA . GLY A 1 211 ? 23.167 21.499 52.618 1.00 14.65 226 GLY A CA 1
ATOM 1502 C C . GLY A 1 211 ? 21.948 21.096 51.783 1.00 14.83 226 GLY A C 1
ATOM 1503 O O . GLY A 1 211 ? 21.652 21.771 50.817 1.00 14.45 226 GLY A O 1
ATOM 1504 N N . ARG A 1 212 ? 21.255 20.008 52.113 1.00 15.14 227 ARG A N 1
ATOM 1505 C CA . ARG A 1 212 ? 20.124 19.561 51.266 1.00 16.42 227 ARG A CA 1
ATOM 1506 C C . ARG A 1 212 ? 19.002 20.599 51.121 1.00 17.12 227 ARG A C 1
ATOM 1507 O O . ARG A 1 212 ? 18.368 20.690 50.065 1.00 18.85 227 ARG A O 1
ATOM 1515 N N . GLY A 1 213 ? 18.772 21.381 52.167 1.00 16.22 228 GLY A N 1
ATOM 1516 C CA . GLY A 1 213 ? 17.749 22.426 52.148 1.00 15.27 228 GLY A CA 1
ATOM 1517 C C . GLY A 1 213 ? 18.208 23.601 51.316 1.00 15.52 228 GLY A C 1
ATOM 1518 O O . GLY A 1 213 ? 17.477 24.111 50.475 1.00 14.56 228 GLY A O 1
ATOM 1519 N N . LEU A 1 214 ? 19.447 24.017 51.543 1.00 15.85 229 LEU A N 1
ATOM 1520 C CA . LEU A 1 214 ? 20.075 25.045 50.725 1.00 14.89 229 LEU A CA 1
ATOM 1521 C C . LEU A 1 214 ? 20.044 24.663 49.240 1.00 13.45 229 LEU A C 1
ATOM 1522 O O . LEU A 1 214 ? 19.811 25.507 48.373 1.00 14.32 229 LEU A O 1
ATOM 1527 N N . GLY A 1 215 ? 20.285 23.382 48.972 1.00 12.64 230 GLY A N 1
ATOM 1528 C CA . GLY A 1 215 ? 20.290 22.833 47.629 1.00 15.62 230 GLY A CA 1
ATOM 1529 C C . GLY A 1 215 ? 18.946 22.970 46.929 1.00 16.04 230 GLY A C 1
ATOM 1530 O O . GLY A 1 215 ? 18.891 23.296 45.739 1.00 13.97 230 GLY A O 1
ATOM 1531 N N . GLN A 1 216 ? 17.870 22.730 47.675 1.00 16.16 231 GLN A N 1
ATOM 1532 C CA . GLN A 1 216 ? 16.521 22.953 47.162 1.00 18.23 231 GLN A CA 1
ATOM 1533 C C . GLN A 1 216 ? 16.308 24.405 46.763 1.00 15.16 231 GLN A C 1
ATOM 1534 O O . GLN A 1 216 ? 15.755 24.697 45.693 1.00 17.46 231 GLN A O 1
ATOM 1540 N N . ALA A 1 217 ? 16.722 25.320 47.630 1.00 14.23 232 ALA A N 1
ATOM 1541 C CA . ALA A 1 217 ? 16.562 26.743 47.360 1.00 15.72 232 ALA A CA 1
ATOM 1542 C C . ALA A 1 217 ? 17.351 27.152 46.116 1.00 16.72 232 ALA A C 1
ATOM 1543 O O . ALA A 1 217 ? 16.892 27.969 45.305 1.00 15.86 232 ALA A O 1
ATOM 1545 N N . ALA A 1 218 ? 18.548 26.594 45.993 1.00 16.68 233 ALA A N 1
ATOM 1546 C CA . ALA A 1 218 ? 19.410 26.846 44.846 1.00 16.36 233 ALA A CA 1
ATOM 1547 C C . ALA A 1 218 ? 18.767 26.383 43.533 1.00 14.74 233 ALA A C 1
ATOM 1548 O O . ALA A 1 218 ? 18.805 27.094 42.533 1.00 15.90 233 ALA A O 1
ATOM 1550 N N . VAL A 1 219 ? 18.196 25.186 43.540 1.00 17.06 234 VAL A N 1
ATOM 1551 C CA . VAL A 1 219 ? 17.514 24.663 42.356 1.00 18.91 234 VAL A CA 1
ATOM 1552 C C . VAL A 1 219 ? 16.361 25.598 41.955 1.00 17.72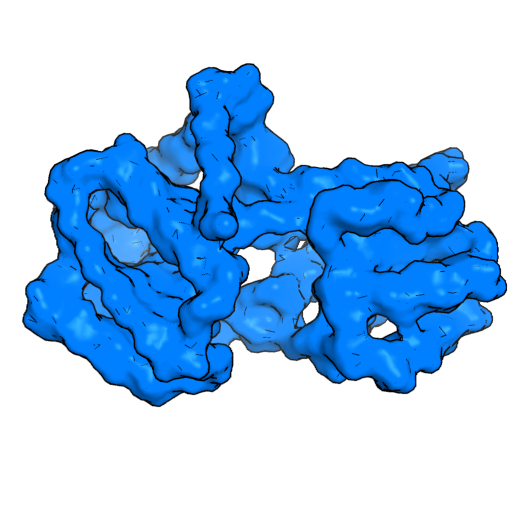 234 VAL A C 1
ATOM 1553 O O . VAL A 1 219 ? 16.180 25.893 40.776 1.00 17.20 234 VAL A O 1
ATOM 1557 N N . ALA A 1 220 ? 15.595 26.070 42.933 1.00 16.02 235 ALA A N 1
ATOM 1558 C CA . ALA A 1 220 ? 14.461 26.963 42.652 1.00 16.73 235 ALA A CA 1
ATOM 1559 C C . ALA A 1 220 ? 14.923 28.271 41.989 1.00 17.17 235 ALA A C 1
ATOM 1560 O O . ALA A 1 220 ? 14.229 28.832 41.125 1.00 16.27 235 ALA A O 1
ATOM 1562 N N . GLY A 1 221 ? 16.104 28.737 42.376 1.00 15.77 236 GLY A N 1
ATOM 1563 C CA . GLY A 1 221 ? 16.655 29.982 41.841 1.00 18.10 236 GLY A CA 1
ATOM 1564 C C . GLY A 1 221 ? 17.738 29.849 40.778 1.00 18.59 236 GLY A C 1
ATOM 1565 O O . GLY A 1 221 ? 18.335 30.842 40.395 1.00 22.19 236 GLY A O 1
ATOM 1566 N N A ASP A 1 222 ? 17.979 28.634 40.302 0.70 20.79 237 ASP A N 1
ATOM 1567 N N B ASP A 1 222 ? 17.975 28.624 40.313 0.30 20.10 237 ASP A N 1
ATOM 1568 C CA A ASP A 1 222 ? 18.981 28.369 39.266 0.70 26.41 237 ASP A CA 1
ATOM 1569 C CA B ASP A 1 222 ? 18.984 28.332 39.290 0.30 22.03 237 ASP A CA 1
ATOM 1570 C C A ASP A 1 222 ? 20.375 28.906 39.606 0.70 25.52 237 ASP A C 1
ATOM 1571 C C B ASP A 1 222 ? 20.349 28.937 39.621 0.30 22.83 237 ASP A C 1
ATOM 1572 O O A ASP A 1 222 ? 21.040 29.479 38.743 0.70 27.16 237 ASP A O 1
ATOM 1573 O O B ASP A 1 222 ? 20.954 29.599 38.776 0.30 23.17 237 ASP A O 1
ATOM 1582 N N . VAL A 1 223 ? 20.818 28.731 40.852 1.00 22.29 238 VAL A N 1
ATOM 1583 C CA . VAL A 1 223 ? 22.195 29.123 41.234 1.00 21.08 238 VAL A CA 1
ATOM 1584 C C . VAL A 1 223 ? 23.003 27.890 41.603 1.00 19.85 238 VAL A C 1
ATOM 1585 O O . VAL A 1 223 ? 22.447 26.867 41.982 1.00 15.50 238 VAL A O 1
ATOM 1589 N N . PRO A 1 224 ? 24.337 27.973 41.477 1.00 19.08 239 PRO A N 1
ATOM 1590 C CA . PRO A 1 224 ? 25.126 26.810 41.861 1.00 19.08 239 PRO A CA 1
ATOM 1591 C C . PRO A 1 224 ? 25.333 26.740 43.380 1.00 16.15 239 PRO A C 1
ATOM 1592 O O . PRO A 1 224 ? 25.154 27.730 44.066 1.00 15.13 239 PRO A O 1
ATOM 1596 N N . THR A 1 225 ? 25.725 25.570 43.874 1.00 16.25 240 THR A N 1
ATOM 1597 C CA . THR A 1 225 ? 26.106 25.428 45.270 1.00 17.38 240 THR A CA 1
ATOM 1598 C C . THR A 1 225 ? 27.538 24.878 45.433 1.00 18.54 240 THR A C 1
ATOM 1599 O O . THR A 1 225 ? 28.130 24.308 44.502 1.00 17.75 240 THR A O 1
ATOM 1603 N N . ILE A 1 226 ? 28.066 25.078 46.636 1.00 16.72 241 ILE A N 1
ATOM 1604 C CA . ILE A 1 226 ? 29.286 24.422 47.115 1.00 15.48 241 ILE A CA 1
ATOM 1605 C C . ILE A 1 226 ? 28.975 23.810 48.483 1.00 14.43 241 ILE A C 1
ATOM 1606 O O . ILE A 1 226 ? 28.313 24.446 49.300 1.00 14.21 241 ILE A O 1
ATOM 1611 N N . GLY A 1 227 ? 29.423 22.579 48.728 1.00 15.39 242 GLY A N 1
ATOM 1612 C CA . GLY A 1 227 ? 29.404 22.013 50.082 1.00 16.86 242 GLY A CA 1
ATOM 1613 C C . GLY A 1 227 ? 28.225 21.141 50.447 1.00 17.41 242 GLY A C 1
ATOM 1614 O O . GLY A 1 227 ? 28.165 20.627 51.563 1.00 15.19 242 GLY A O 1
ATOM 1615 N N . VAL A 1 228 ? 27.302 20.945 49.505 1.00 17.55 243 VAL A N 1
ATOM 1616 C CA . VAL A 1 228 ? 26.093 20.177 49.773 1.00 16.49 243 VAL A CA 1
ATOM 1617 C C . VAL A 1 228 ? 26.397 18.690 49.878 1.00 16.39 243 VAL A C 1
ATOM 1618 O O . VAL A 1 228 ? 27.201 18.158 49.127 1.00 20.38 243 VAL A O 1
ATOM 1622 N N . SER A 1 229 ? 25.749 18.043 50.838 1.00 16.55 244 SER A N 1
ATOM 1623 C CA . SER A 1 229 ? 25.862 16.610 51.070 1.00 17.02 244 SER A CA 1
ATOM 1624 C C . SER A 1 229 ? 25.773 15.807 49.785 1.00 19.37 244 SER A C 1
ATOM 1625 O O . SER A 1 229 ? 24.911 16.081 48.933 1.00 20.76 244 SER A O 1
ATOM 1628 N N . ALA A 1 230 ? 26.638 14.794 49.685 1.00 17.66 245 ALA A N 1
ATOM 1629 C CA . ALA A 1 230 ? 26.614 13.830 48.588 1.00 20.40 245 ALA A CA 1
ATOM 1630 C C . ALA A 1 230 ? 25.334 12.978 48.576 1.00 21.90 245 ALA A C 1
ATOM 1631 O O . ALA A 1 230 ? 25.040 12.352 47.567 1.00 22.85 245 ALA A O 1
ATOM 1633 N N . ALA A 1 231 ? 24.579 12.959 49.676 1.00 21.82 246 ALA A N 1
ATOM 1634 C CA . ALA A 1 231 ? 23.344 12.159 49.755 1.00 22.56 246 ALA A CA 1
ATOM 1635 C C . ALA A 1 231 ? 22.117 12.870 49.172 1.00 23.35 246 ALA A C 1
ATOM 1636 O O . ALA A 1 231 ? 21.018 12.330 49.199 1.00 25.04 246 ALA A O 1
ATOM 1638 N N . ALA A 1 232 ? 22.301 14.074 48.652 1.00 22.48 247 ALA A N 1
ATOM 1639 C CA . ALA A 1 232 ? 21.212 14.815 48.039 1.00 24.25 247 ALA A CA 1
ATOM 1640 C C . ALA A 1 232 ? 20.722 14.129 46.769 1.00 26.32 247 ALA A C 1
ATOM 1641 O O . ALA A 1 232 ? 21.412 13.282 46.197 1.00 25.66 247 ALA A O 1
ATOM 1643 N N . GLY A 1 233 ? 19.524 14.501 46.333 1.00 27.35 248 GLY A N 1
ATOM 1644 C CA . GLY A 1 233 ? 18.943 13.955 45.104 1.00 27.68 248 GLY A CA 1
ATOM 1645 C C . GLY A 1 233 ? 19.660 14.444 43.858 1.00 27.65 248 GLY A C 1
ATOM 1646 O O . GLY A 1 233 ? 20.404 15.420 43.904 1.00 25.70 248 GLY A O 1
ATOM 1647 N N . ALA A 1 234 ? 19.416 13.764 42.741 1.00 29.76 249 ALA A N 1
ATOM 1648 C CA . ALA A 1 234 ? 20.069 14.067 41.469 1.00 30.34 249 ALA A CA 1
ATOM 1649 C C . ALA A 1 234 ? 19.926 15.524 41.033 1.00 26.92 249 ALA A C 1
ATOM 1650 O O . ALA A 1 234 ? 20.888 16.111 40.561 1.00 31.90 249 ALA A O 1
ATOM 1652 N N . ASP A 1 235 ? 18.746 16.115 41.186 1.00 27.54 250 ASP A N 1
ATOM 1653 C CA . ASP A 1 235 ? 18.544 17.512 40.774 1.00 30.04 250 ASP A CA 1
ATOM 1654 C C . ASP A 1 235 ? 19.374 18.477 41.590 1.00 26.62 250 ASP A C 1
ATOM 1655 O O . ASP A 1 235 ? 19.792 19.524 41.082 1.00 24.51 250 ASP A O 1
ATOM 1660 N N . ILE A 1 236 ? 19.581 18.143 42.865 1.00 26.09 251 ILE A N 1
ATOM 1661 C CA . ILE A 1 236 ? 20.365 18.996 43.762 1.00 26.27 251 ILE A CA 1
ATOM 1662 C C . ILE A 1 236 ? 21.856 18.766 43.488 1.00 22.47 251 ILE A C 1
ATOM 1663 O O . ILE A 1 236 ? 22.619 19.720 43.354 1.00 22.56 251 ILE A O 1
ATOM 1668 N N . LYS A 1 237 ? 22.257 17.500 43.383 1.00 22.78 252 LYS A N 1
ATOM 1669 C CA . LYS A 1 237 ? 23.649 17.166 43.047 1.00 26.18 252 LYS A CA 1
ATOM 1670 C C . LYS A 1 237 ? 24.069 17.844 41.750 1.00 25.33 252 LYS A C 1
ATOM 1671 O O . LYS A 1 237 ? 25.206 18.281 41.611 1.00 23.83 252 LYS A O 1
ATOM 1677 N N . ALA A 1 238 ? 23.139 17.971 40.811 1.00 27.84 253 ALA A N 1
ATOM 1678 C CA . ALA A 1 238 ? 23.434 18.585 39.527 1.00 26.28 253 ALA A CA 1
ATOM 1679 C C . ALA A 1 238 ? 23.853 20.052 39.626 1.00 23.01 253 ALA A C 1
ATOM 1680 O O . ALA A 1 238 ? 24.491 20.555 38.724 1.00 24.40 253 ALA A O 1
ATOM 1682 N N . VAL A 1 239 ? 23.518 20.748 40.712 1.00 21.41 254 VAL A N 1
ATOM 1683 C CA . VAL A 1 239 ? 23.934 22.143 40.850 1.00 19.98 254 VAL A CA 1
ATOM 1684 C C . VAL A 1 239 ? 25.102 22.335 41.836 1.00 16.29 254 VAL A C 1
ATOM 1685 O O . VAL A 1 239 ? 25.558 23.440 42.033 1.00 17.03 254 VAL A O 1
ATOM 1689 N N . ASN A 1 240 ? 25.569 21.256 42.448 1.00 17.02 255 ASN A N 1
ATOM 1690 C CA . ASN A 1 240 ? 26.708 21.340 43.372 1.00 17.12 255 ASN A CA 1
ATOM 1691 C C . ASN A 1 240 ? 28.027 21.194 42.611 1.00 15.70 255 ASN A C 1
ATOM 1692 O O . ASN A 1 240 ? 28.356 20.117 42.123 1.00 18.57 255 ASN A O 1
ATOM 1697 N N . ILE A 1 241 ? 28.760 22.293 42.524 1.00 16.46 256 ILE A N 1
ATOM 1698 C CA . ILE A 1 241 ? 30.029 22.351 41.798 1.00 18.46 256 ILE A CA 1
ATOM 1699 C C . ILE A 1 241 ? 30.996 21.367 42.425 1.00 19.28 256 ILE A C 1
ATOM 1700 O O . ILE A 1 241 ? 31.513 20.455 41.764 1.00 20.37 256 ILE A O 1
ATOM 1705 N N . THR A 1 242 ? 31.173 21.509 43.732 1.00 17.37 257 THR A N 1
ATOM 1706 C CA . THR A 1 242 ? 32.082 20.659 44.453 1.00 17.10 257 THR A CA 1
ATOM 1707 C C . THR A 1 242 ? 31.862 20.824 45.951 1.00 16.32 257 THR A C 1
ATOM 1708 O O . THR A 1 242 ? 31.149 21.717 46.383 1.00 15.54 257 THR A O 1
ATOM 1712 N N . THR A 1 243 ? 32.516 19.962 46.715 1.00 16.34 258 THR A N 1
ATOM 1713 C CA . THR A 1 243 ? 32.488 19.997 48.171 1.00 15.87 258 THR A CA 1
ATOM 1714 C C . THR A 1 243 ? 33.897 19.667 48.702 1.00 15.16 258 THR A C 1
ATOM 1715 O O . THR A 1 243 ? 34.522 18.746 48.213 1.00 15.21 258 THR A O 1
ATOM 1719 N N . ALA A 1 244 ? 34.385 20.421 49.682 1.00 15.65 259 ALA A N 1
ATOM 1720 C CA . ALA A 1 244 ? 35.651 20.082 50.358 1.00 14.83 259 ALA A CA 1
ATOM 1721 C C . ALA A 1 244 ? 35.423 18.902 51.287 1.00 15.71 259 ALA A C 1
ATOM 1722 O O . ALA A 1 244 ? 34.468 18.894 52.075 1.00 19.60 259 ALA A O 1
ATOM 1735 N N . LEU A 1 246 ? 37.375 15.221 53.405 1.00 14.91 261 LEU A N 1
ATOM 1736 C CA . LEU A 1 246 ? 38.541 14.526 53.900 1.00 14.82 261 LEU A CA 1
ATOM 1737 C C . LEU A 1 246 ? 38.781 13.313 53.024 1.00 15.04 261 LEU A C 1
ATOM 1738 O O . LEU A 1 246 ? 37.845 12.600 52.676 1.00 16.74 261 LEU A O 1
ATOM 1743 N N . ASP A 1 247 ? 40.032 13.101 52.633 1.00 14.48 262 ASP A N 1
ATOM 1744 C CA . ASP A 1 247 ? 40.441 11.863 51.986 1.00 14.25 262 ASP A CA 1
ATOM 1745 C C . ASP A 1 247 ? 41.207 11.037 52.997 1.00 14.39 262 ASP A C 1
ATOM 1746 O O . ASP A 1 247 ? 42.403 11.286 53.249 1.00 16.27 262 ASP A O 1
ATOM 1751 N N . LEU A 1 248 ? 40.536 10.045 53.575 1.00 13.45 263 LEU A N 1
ATOM 1752 C CA . LEU A 1 248 ? 41.163 9.204 54.593 1.00 13.45 263 LEU A CA 1
ATOM 1753 C C . LEU A 1 248 ? 41.918 8.017 54.017 1.00 12.73 263 LEU A C 1
ATOM 1754 O O . LEU A 1 248 ? 42.577 7.295 54.766 1.00 12.77 263 LEU A O 1
ATOM 1759 N N . LEU A 1 249 ? 41.833 7.806 52.704 1.00 12.68 264 LEU A N 1
ATOM 1760 C CA . LEU A 1 249 ? 42.423 6.602 52.110 1.00 12.48 264 LEU A CA 1
ATOM 1761 C C . LEU A 1 249 ? 43.942 6.524 52.338 1.00 11.68 264 LEU A C 1
ATOM 1762 O O . LEU A 1 249 ? 44.408 5.492 52.780 1.00 11.60 264 LEU A O 1
ATOM 1767 N N . PRO A 1 250 ? 44.705 7.612 52.087 1.00 12.09 265 PRO A N 1
ATOM 1768 C CA . PRO A 1 250 ? 46.163 7.498 52.358 1.00 12.16 265 PRO A CA 1
ATOM 1769 C C . PRO A 1 250 ? 46.483 7.123 53.812 1.00 12.68 265 PRO A C 1
ATOM 1770 O O . PRO A 1 250 ? 47.381 6.299 54.068 1.00 12.24 265 PRO A O 1
ATOM 1774 N N . THR A 1 251 ? 45.738 7.697 54.753 1.00 12.21 266 THR A N 1
ATOM 1775 C CA . THR A 1 251 ? 45.908 7.364 56.162 1.00 12.00 266 THR A CA 1
ATOM 1776 C C . THR A 1 251 ? 45.619 5.877 56.417 1.00 11.58 266 THR A C 1
ATOM 1777 O O . THR A 1 251 ? 46.408 5.185 57.056 1.00 10.92 266 THR A O 1
ATOM 1781 N N . TYR A 1 252 ? 44.495 5.385 55.907 1.00 11.44 267 TYR A N 1
ATOM 1782 C CA . TYR A 1 252 ? 44.141 3.976 56.060 1.00 11.62 267 TYR A CA 1
ATOM 1783 C C . TYR A 1 252 ? 45.142 3.030 55.398 1.00 11.58 267 TYR A C 1
ATOM 1784 O O . TYR A 1 252 ? 45.452 1.961 55.936 1.00 11.82 267 TYR A O 1
ATOM 1793 N N . GLN A 1 253 ? 45.613 3.402 54.211 1.00 12.61 268 GLN A N 1
ATOM 1794 C CA . GLN A 1 253 ? 46.647 2.610 53.524 1.00 13.77 268 GLN A CA 1
ATOM 1795 C C . GLN A 1 253 ? 47.915 2.522 54.361 1.00 12.96 268 GLN A C 1
ATOM 1796 O O . GLN A 1 253 ? 48.520 1.453 54.498 1.00 14.02 268 GLN A O 1
ATOM 1802 N N . SER A 1 254 ? 48.279 3.639 54.967 1.00 13.05 269 SER A N 1
ATOM 1803 C CA . SER A 1 254 ? 49.448 3.695 55.848 1.00 13.33 269 SER A CA 1
ATOM 1804 C C . SER A 1 254 ? 49.265 2.773 57.060 1.00 13.89 269 SER A C 1
ATOM 1805 O O . SER A 1 254 ? 50.211 2.086 57.477 1.00 14.80 269 SER A O 1
ATOM 1808 N N . TYR A 1 255 ? 48.059 2.744 57.621 1.00 11.97 270 TYR A N 1
ATOM 1809 C CA . TYR A 1 255 ? 47.757 1.790 58.696 1.00 12.28 270 TYR A CA 1
ATOM 1810 C C . TYR A 1 255 ? 48.022 0.331 58.303 1.00 12.32 270 TYR A C 1
ATOM 1811 O O . TYR A 1 255 ? 48.589 -0.439 59.082 1.00 13.40 270 TYR A O 1
ATOM 1820 N N . LEU A 1 256 ? 47.594 -0.061 57.110 1.00 12.03 271 LEU A N 1
ATOM 1821 C CA . LEU A 1 256 ? 47.826 -1.438 56.648 1.00 14.67 271 LEU A CA 1
ATOM 1822 C C . LEU A 1 256 ? 49.315 -1.718 56.469 1.00 14.98 271 LEU A C 1
ATOM 1823 O O . LEU A 1 256 ? 49.817 -2.777 56.864 1.00 15.66 271 LEU A O 1
ATOM 1828 N N . GLU A 1 257 ? 50.034 -0.762 55.892 1.00 15.84 272 GLU A N 1
ATOM 1829 C CA . GLU A 1 257 ? 51.486 -0.910 55.732 1.00 17.58 272 GLU A CA 1
ATOM 1830 C C . GLU A 1 257 ? 52.218 -1.019 57.066 1.00 16.71 272 GLU A C 1
ATOM 1831 O O . GLU A 1 257 ? 53.141 -1.828 57.220 1.00 19.79 272 GLU A O 1
ATOM 1837 N N . GLN A 1 258 ? 51.803 -0.211 58.027 1.00 15.41 273 GLN A N 1
ATOM 1838 C CA . GLN A 1 258 ? 52.374 -0.254 59.362 1.00 15.80 273 GLN A CA 1
ATOM 1839 C C . GLN A 1 258 ? 52.164 -1.613 60.006 1.00 16.75 273 GLN A C 1
ATOM 1840 O O . GLN A 1 258 ? 53.083 -2.171 60.600 1.00 17.72 273 GLN A O 1
ATOM 1846 N N . ILE A 1 259 ? 50.948 -2.136 59.894 1.00 17.92 274 ILE A N 1
ATOM 1847 C CA . ILE A 1 259 ? 50.627 -3.443 60.471 1.00 18.79 274 ILE A CA 1
ATOM 1848 C C . ILE A 1 259 ? 51.470 -4.525 59.792 1.00 19.47 274 ILE A C 1
ATOM 1849 O O . ILE A 1 259 ? 52.041 -5.375 60.455 1.00 17.83 274 ILE A O 1
ATOM 1854 N N . ARG A 1 260 ? 51.581 -4.456 58.471 1.00 21.90 275 ARG A N 1
ATOM 1855 C CA . ARG A 1 260 ? 52.348 -5.451 57.725 1.00 23.08 275 ARG A CA 1
ATOM 1856 C C . ARG A 1 260 ? 53.845 -5.419 58.058 1.00 21.13 275 ARG A C 1
ATOM 1857 O O . ARG A 1 260 ? 54.485 -6.464 58.078 1.00 25.47 275 ARG A O 1
ATOM 1865 N N . ALA A 1 261 ? 54.385 -4.242 58.362 1.00 19.84 276 ALA A N 1
ATOM 1866 C CA . ALA A 1 261 ? 55.810 -4.092 58.691 1.00 20.77 276 ALA A CA 1
ATOM 1867 C C . ALA A 1 261 ? 56.107 -4.209 60.180 1.00 21.78 276 ALA A C 1
ATOM 1868 O O . ALA A 1 261 ? 57.263 -4.245 60.561 1.00 20.09 276 ALA A O 1
ATOM 1870 N N . GLY A 1 262 ? 55.072 -4.236 61.019 1.00 20.71 277 GLY A N 1
ATOM 1871 C CA . GLY A 1 262 ? 55.258 -4.220 62.456 1.00 19.78 277 GLY A CA 1
ATOM 1872 C C . GLY A 1 262 ? 55.622 -2.865 63.032 1.00 18.70 277 GLY A C 1
ATOM 1873 O O . GLY A 1 262 ? 56.233 -2.803 64.088 1.00 19.87 277 GLY A O 1
ATOM 1874 N N . THR A 1 263 ? 55.248 -1.777 62.357 1.00 15.96 278 THR A N 1
ATOM 1875 C CA . THR A 1 263 ? 55.614 -0.427 62.805 1.00 16.81 278 THR A CA 1
ATOM 1876 C C . THR A 1 263 ? 54.434 0.419 63.310 1.00 16.20 278 THR A C 1
ATOM 1877 O O . THR A 1 263 ? 54.570 1.615 63.532 1.00 17.54 278 THR A O 1
ATOM 1881 N N . PHE A 1 264 ? 53.276 -0.190 63.486 1.00 16.34 279 PHE A N 1
ATOM 1882 C CA . PHE A 1 264 ? 52.084 0.554 63.885 1.00 15.08 279 PHE A CA 1
ATOM 1883 C C . PHE A 1 264 ? 52.190 1.155 65.272 1.00 14.35 279 PHE A C 1
ATOM 1884 O O . PHE A 1 264 ? 52.715 0.532 66.189 1.00 16.11 279 PHE A O 1
ATOM 1892 N N . GLY A 1 265 ? 51.698 2.375 65.422 1.00 13.77 280 GLY A N 1
ATOM 1893 C CA . GLY A 1 265 ? 51.511 2.975 66.740 1.00 14.37 280 GLY A CA 1
ATOM 1894 C C . GLY A 1 265 ? 52.120 4.363 66.883 1.00 14.95 280 GLY A C 1
ATOM 1895 O O . GLY A 1 265 ? 53.225 4.633 66.399 1.00 15.69 280 GLY A O 1
ATOM 1896 N N . ARG A 1 266 ? 51.388 5.236 67.560 1.00 14.52 281 ARG A N 1
ATOM 1897 C CA . ARG A 1 266 ? 51.833 6.586 67.900 1.00 15.87 281 ARG A CA 1
ATOM 1898 C C . ARG A 1 266 ? 52.102 7.530 66.728 1.00 15.08 281 ARG A C 1
ATOM 1899 O O . ARG A 1 266 ? 52.645 8.605 66.928 1.00 16.41 281 ARG A O 1
ATOM 1907 N N . ARG A 1 267 ? 51.644 7.167 65.534 1.00 13.64 282 ARG A N 1
ATOM 1908 C CA . ARG A 1 267 ? 51.616 8.091 64.409 1.00 14.20 282 ARG A CA 1
ATOM 1909 C C . ARG A 1 267 ? 50.558 9.144 64.680 1.00 14.45 282 ARG A C 1
ATOM 1910 O O . ARG A 1 267 ? 49.470 8.826 65.202 1.00 13.78 282 ARG A O 1
ATOM 1918 N N . PHE A 1 268 ? 50.875 10.40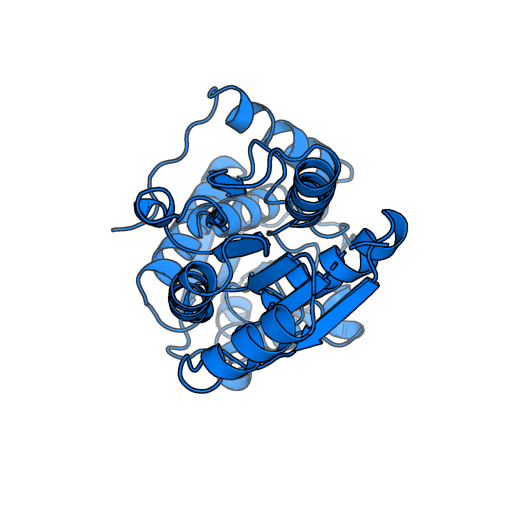0 64.379 1.00 12.76 283 PHE A N 1
ATOM 1919 C CA . PHE A 1 268 ? 49.869 11.438 64.446 1.00 13.73 283 PHE A CA 1
ATOM 1920 C C . PHE A 1 268 ? 49.823 12.217 63.141 1.00 13.62 283 PHE A C 1
ATOM 1921 O O . PHE A 1 268 ? 50.755 12.946 62.797 1.00 13.21 283 PHE A O 1
ATOM 1929 N N . ASP A 1 269 ? 48.712 12.056 62.433 1.00 12.59 284 ASP A N 1
ATOM 1930 C CA . ASP A 1 269 ? 48.552 12.613 61.098 1.00 13.85 284 ASP A CA 1
ATOM 1931 C C . ASP A 1 269 ? 47.638 13.842 61.081 1.00 13.66 284 ASP A C 1
ATOM 1932 O O . ASP A 1 269 ? 46.554 13.853 61.697 1.00 12.81 284 ASP A O 1
ATOM 1937 N N . VAL A 1 270 ? 48.077 14.882 60.383 1.00 13.03 285 VAL A N 1
ATOM 1938 C CA . VAL A 1 270 ? 47.236 16.027 60.129 1.00 14.33 285 VAL A CA 1
ATOM 1939 C C . VAL A 1 270 ? 46.719 15.913 58.690 1.00 14.60 285 VAL A C 1
ATOM 1940 O O . VAL A 1 270 ? 47.500 15.781 57.742 1.00 15.07 285 VAL A O 1
ATOM 1944 N N . LEU A 1 271 ? 45.405 15.932 58.524 1.00 12.25 286 LEU A N 1
ATOM 1945 C CA . LEU A 1 271 ? 44.822 15.939 57.187 1.00 12.91 286 LEU A CA 1
ATOM 1946 C C . LEU A 1 271 ? 44.551 17.386 56.835 1.00 12.19 286 LEU A C 1
ATOM 1947 O O . LEU A 1 271 ? 43.780 18.053 57.514 1.00 12.16 286 LEU A O 1
ATOM 1952 N N . ALA A 1 272 ? 45.209 17.885 55.793 1.00 12.41 287 ALA A N 1
ATOM 1953 C CA . ALA A 1 272 ? 45.167 19.314 55.475 1.00 13.26 287 ALA A CA 1
ATOM 1954 C C . ALA A 1 272 ? 45.214 19.579 53.972 1.00 13.14 287 ALA A C 1
ATOM 1955 O O . ALA A 1 272 ? 45.430 18.670 53.178 1.00 13.84 287 ALA A O 1
ATOM 1957 N N . LEU A 1 273 ? 45.007 20.841 53.585 1.00 13.76 288 LEU A N 1
ATOM 1958 C CA . LEU A 1 273 ? 45.033 21.205 52.167 1.00 16.74 288 LEU A CA 1
ATOM 1959 C C . LEU A 1 273 ? 46.407 20.962 51.578 1.00 17.45 288 LEU A C 1
ATOM 1960 O O . LEU A 1 273 ? 46.530 20.402 50.489 1.00 16.10 288 LEU A O 1
ATOM 1965 N N . GLY A 1 274 ? 47.432 21.345 52.334 1.00 17.41 289 GLY A N 1
ATOM 1966 C CA . GLY A 1 274 ? 48.819 21.197 51.912 1.00 17.56 289 GLY A CA 1
ATOM 1967 C C . GLY A 1 274 ? 49.261 19.790 51.566 1.00 16.89 289 GLY A C 1
ATOM 1968 O O . GLY A 1 274 ? 50.058 19.608 50.666 1.00 19.81 289 GLY A O 1
ATOM 1969 N N . ASN A 1 275 ? 48.751 18.791 52.280 1.00 16.32 290 ASN A N 1
ATOM 1970 C CA . ASN A 1 275 ? 49.110 17.383 52.033 1.00 16.08 290 ASN A CA 1
ATOM 1971 C C . ASN A 1 275 ? 48.019 16.535 51.352 1.00 14.89 290 ASN A C 1
ATOM 1972 O O . ASN A 1 275 ? 48.128 15.308 51.308 1.00 17.03 290 ASN A O 1
ATOM 1977 N N . ARG A 1 276 ? 46.979 17.186 50.823 1.00 15.56 291 ARG A N 1
ATOM 1978 C CA . ARG A 1 276 ? 45.859 16.499 50.133 1.00 19.76 291 ARG A CA 1
ATOM 1979 C C . ARG A 1 276 ? 45.046 15.559 51.055 1.00 17.79 291 ARG A C 1
ATOM 1980 O O . ARG A 1 276 ? 44.370 14.632 50.594 1.00 15.98 291 ARG A O 1
ATOM 1988 N N . GLY A 1 277 ? 45.086 15.845 52.358 1.00 17.03 292 GLY A N 1
ATOM 1989 C CA . GLY A 1 277 ? 44.198 15.204 53.322 1.00 15.94 292 GLY A CA 1
ATOM 1990 C C . GLY A 1 277 ? 42.808 15.805 53.201 1.00 14.38 292 GLY A C 1
ATOM 1991 O O . GLY A 1 277 ? 41.825 15.142 53.511 1.00 14.07 292 GLY A O 1
ATOM 1992 N N . ILE A 1 278 ? 42.755 17.070 52.791 1.00 13.95 293 ILE A N 1
ATOM 1993 C CA . ILE A 1 278 ? 41.527 17.759 52.404 1.00 14.89 293 ILE A CA 1
ATOM 1994 C C . ILE A 1 278 ? 41.593 18.007 50.898 1.00 17.32 293 ILE A C 1
ATOM 1995 O O . ILE A 1 278 ? 42.548 18.612 50.407 1.00 16.65 293 ILE A O 1
ATOM 2000 N N . VAL A 1 279 ? 40.571 17.546 50.182 1.00 16.56 294 VAL A N 1
ATOM 2001 C CA . VAL A 1 279 ? 40.504 17.671 48.721 1.00 17.48 294 VAL A CA 1
ATOM 2002 C C . VAL A 1 279 ? 39.083 18.008 48.281 1.00 17.56 294 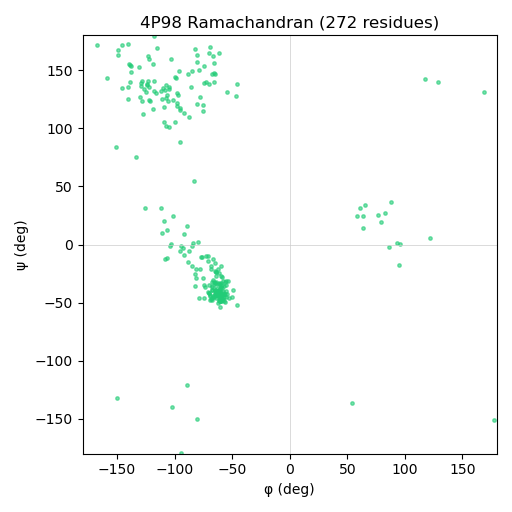VAL A C 1
ATOM 2003 O O . VAL A 1 279 ? 38.168 18.007 49.096 1.00 14.69 294 VAL A O 1
ATOM 2007 N N . LEU A 1 280 ? 38.918 18.292 46.992 1.00 19.16 295 LEU A N 1
ATOM 2008 C CA . LEU A 1 280 ? 37.595 18.474 46.400 1.00 20.05 295 LEU A CA 1
ATOM 2009 C C . LEU A 1 280 ? 37.013 17.164 45.917 1.00 19.18 295 LEU A C 1
ATOM 2010 O O . LEU A 1 280 ? 37.730 16.284 45.471 1.00 18.63 295 LEU A O 1
ATOM 2015 N N . THR A 1 281 ? 35.693 17.031 46.012 1.00 19.31 296 THR A N 1
ATOM 2016 C CA . THR A 1 281 ? 34.988 16.001 45.268 1.00 19.68 296 THR A CA 1
ATOM 2017 C C . THR A 1 281 ? 35.109 16.325 43.775 1.00 20.01 296 THR A C 1
ATOM 2018 O O . THR A 1 281 ? 35.294 17.486 43.411 1.00 18.67 296 THR A O 1
ATOM 2022 N N . PRO A 1 282 ? 34.981 15.307 42.907 1.00 22.72 297 PRO A N 1
ATOM 2023 C CA . PRO A 1 282 ? 35.016 15.556 41.464 1.00 26.32 297 PRO A CA 1
ATOM 2024 C C . PRO A 1 282 ? 34.130 16.746 41.070 1.00 27.51 297 PRO A C 1
ATOM 2025 O O . PRO A 1 282 ? 32.963 16.798 41.450 1.00 27.63 297 PRO A O 1
ATOM 2029 N N . ILE A 1 283 ? 34.697 17.698 40.337 1.00 26.51 298 ILE A N 1
ATOM 2030 C CA . ILE A 1 283 ? 34.019 18.950 40.014 1.00 27.83 298 ILE A CA 1
ATOM 2031 C C . ILE A 1 283 ? 32.929 18.778 38.946 1.00 29.35 298 ILE A C 1
ATOM 2032 O O . ILE A 1 283 ? 33.114 18.061 37.974 1.00 28.21 298 ILE A O 1
ATOM 2037 N N . THR A 1 284 ? 31.792 19.442 39.141 1.00 29.32 299 THR A N 1
ATOM 2038 C CA . THR A 1 284 ? 30.688 19.430 38.177 1.00 25.56 299 THR A CA 1
ATOM 2039 C C . THR A 1 284 ? 30.595 20.824 37.587 1.00 24.47 299 THR A C 1
ATOM 2040 O O . THR A 1 284 ? 30.617 21.815 38.313 1.00 22.46 299 THR A O 1
ATOM 2044 N N . ALA A 1 285 ? 30.513 20.912 36.264 1.00 25.77 300 ALA A N 1
ATOM 2045 C CA . ALA A 1 285 ? 30.327 22.191 35.615 1.00 28.34 300 ALA A CA 1
ATOM 2046 C C . ALA A 1 285 ? 28.844 22.557 35.757 1.00 30.27 300 ALA A C 1
ATOM 2047 O O . ALA A 1 285 ? 27.966 21.757 35.440 1.00 37.73 300 ALA A O 1
ATOM 2049 N N . VAL A 1 286 ? 28.580 23.748 36.276 1.00 24.88 301 VAL A N 1
ATOM 2050 C CA . VAL A 1 286 ? 27.233 24.199 36.552 1.00 27.70 301 VAL A CA 1
ATOM 2051 C C . VAL A 1 286 ? 27.093 25.568 35.930 1.00 28.43 301 VAL A C 1
ATOM 2052 O O . VAL A 1 286 ? 27.906 26.449 36.186 1.00 27.77 301 VAL A O 1
ATOM 2056 N N . GLY A 1 287 ? 26.059 25.747 35.114 1.00 30.39 302 GLY A N 1
ATOM 2057 C CA . GLY A 1 287 ? 25.939 26.945 34.302 1.00 32.15 302 GLY A CA 1
ATOM 2058 C C . GLY A 1 287 ? 27.221 27.098 33.509 1.00 30.20 302 GLY A C 1
ATOM 2059 O O . GLY A 1 287 ? 27.748 26.113 32.977 1.00 31.30 302 GLY A O 1
ATOM 2060 N N . ASP A 1 288 ? 27.732 28.321 33.449 1.00 28.64 303 ASP A N 1
ATOM 2061 C CA . ASP A 1 288 ? 29.042 28.574 32.857 1.00 37.20 303 ASP A CA 1
ATOM 2062 C C . ASP A 1 288 ? 29.926 29.320 33.863 1.00 35.42 303 ASP A C 1
ATOM 2063 O O . ASP A 1 288 ? 30.779 30.114 33.485 1.00 39.82 303 ASP A O 1
ATOM 2068 N N . VAL A 1 289 ? 29.717 29.062 35.152 1.00 29.97 304 VAL A N 1
ATOM 2069 C CA . VAL A 1 289 ? 30.501 29.741 36.189 1.00 29.83 304 VAL A CA 1
ATOM 2070 C C . VAL A 1 289 ? 31.802 29.003 36.532 1.00 24.10 304 VAL A C 1
ATOM 2071 O O . VAL A 1 289 ? 32.661 29.584 37.175 1.00 27.88 304 VAL A O 1
ATOM 2075 N N . VAL A 1 290 ? 31.942 27.737 36.130 1.00 23.90 305 VAL A N 1
ATOM 2076 C CA . VAL A 1 290 ? 33.105 26.926 36.534 1.00 28.02 305 VAL A CA 1
ATOM 2077 C C . VAL A 1 290 ? 34.251 27.025 35.519 1.00 33.18 305 VAL A C 1
ATOM 2078 O O . VAL A 1 290 ? 34.119 26.538 34.393 1.00 32.05 305 VAL A O 1
ATOM 2082 N N . PRO A 1 291 ? 35.385 27.634 35.913 1.00 35.46 306 PRO A N 1
ATOM 2083 C CA . PRO A 1 291 ? 36.503 27.685 34.956 1.00 33.58 306 PRO A CA 1
ATOM 2084 C C . PRO A 1 291 ? 37.074 26.302 34.652 1.00 33.10 306 PRO A C 1
ATOM 2085 O O . PRO A 1 291 ? 37.070 25.415 35.523 1.00 32.00 306 PRO A O 1
ATOM 2089 N N . ASP A 1 292 ? 37.550 26.115 33.420 1.00 31.56 307 ASP A N 1
ATOM 2090 C CA . ASP A 1 292 ? 38.101 24.827 32.993 1.00 33.28 307 ASP A CA 1
ATOM 2091 C C . ASP A 1 292 ? 39.289 24.417 33.847 1.00 25.77 307 ASP A C 1
ATOM 2092 O O . ASP A 1 292 ? 39.574 23.233 33.988 1.00 28.68 307 ASP A O 1
ATOM 2097 N N . ASP A 1 293 ? 39.979 25.400 34.406 1.00 25.15 308 ASP A N 1
ATOM 2098 C CA . ASP A 1 293 ? 41.185 25.145 35.199 1.00 28.69 308 ASP A CA 1
ATOM 2099 C C . ASP A 1 293 ? 40.946 25.198 36.718 1.00 30.14 308 ASP A C 1
ATOM 2100 O O . ASP A 1 293 ? 41.879 25.453 37.484 1.00 27.08 308 ASP A O 1
ATOM 2105 N N . LEU A 1 294 ? 39.718 24.962 37.172 1.00 27.93 309 LEU A N 1
ATOM 2106 C CA . LEU A 1 294 ? 39.446 25.111 38.610 1.00 26.47 309 LEU A CA 1
ATOM 2107 C C . LEU A 1 294 ? 40.330 24.199 39.453 1.00 20.97 309 LEU A C 1
ATOM 2108 O O . LEU A 1 294 ? 40.914 24.654 40.436 1.00 27.31 309 LEU A O 1
ATOM 2113 N N . GLN A 1 295 ? 40.428 22.931 39.058 1.00 20.30 310 GLN A N 1
ATOM 2114 C CA . GLN A 1 295 ? 41.217 21.943 39.780 1.00 24.09 310 GLN A CA 1
ATOM 2115 C C . GLN A 1 295 ? 42.690 22.335 39.827 1.00 27.85 310 GLN A C 1
ATOM 2116 O O . GLN A 1 295 ? 43.332 22.174 40.866 1.00 27.52 310 GLN A O 1
ATOM 2122 N N . ALA A 1 296 ? 43.210 22.860 38.715 1.00 28.52 311 ALA A N 1
ATOM 2123 C CA . ALA A 1 296 ? 44.597 23.326 38.657 1.00 27.66 311 ALA A CA 1
ATOM 2124 C C . ALA A 1 296 ? 44.820 24.457 39.654 1.00 25.62 311 ALA A C 1
ATOM 2125 O O . ALA A 1 296 ? 45.843 24.500 40.326 1.00 23.89 311 ALA A O 1
ATOM 2127 N N . ARG A 1 297 ? 43.855 25.363 39.766 1.00 23.39 312 ARG A N 1
ATOM 2128 C CA . ARG A 1 297 ? 43.961 26.458 40.720 1.00 25.94 312 ARG A CA 1
ATOM 2129 C C . ARG A 1 297 ? 43.992 25.978 42.175 1.00 24.79 312 ARG A C 1
ATOM 2130 O O . ARG A 1 297 ? 44.720 26.520 43.003 1.00 22.93 312 ARG A O 1
ATOM 2138 N N . VAL A 1 298 ? 43.186 24.971 42.482 1.00 25.87 313 VAL A N 1
ATOM 2139 C CA . VAL A 1 298 ? 43.153 24.394 43.826 1.00 24.59 313 VAL A CA 1
ATOM 2140 C C . VAL A 1 298 ? 44.441 23.615 44.120 1.00 24.06 313 VAL A C 1
ATOM 2141 O O . VAL A 1 298 ? 44.990 23.685 45.234 1.00 19.48 313 VAL A O 1
ATOM 2145 N N . ASP A 1 299 ? 44.906 22.869 43.125 1.00 24.12 314 ASP A N 1
ATOM 2146 C CA . ASP A 1 299 ? 46.189 22.179 43.213 1.00 25.29 314 ASP A CA 1
ATOM 2147 C C . ASP A 1 299 ? 47.327 23.159 43.510 1.00 22.89 314 ASP A C 1
ATOM 2148 O O . ASP A 1 299 ? 48.187 22.868 44.341 1.00 23.55 314 ASP A O 1
ATOM 2153 N N . ALA A 1 300 ? 47.336 24.316 42.851 1.00 22.21 315 ALA A N 1
ATOM 2154 C CA . ALA A 1 300 ? 48.392 25.307 43.082 1.00 23.73 315 ALA A CA 1
ATOM 2155 C C . ALA A 1 300 ? 48.282 25.898 44.485 1.00 22.64 315 ALA A C 1
ATOM 2156 O O . ALA A 1 300 ? 49.291 26.114 45.153 1.00 19.43 315 ALA A O 1
ATOM 2158 N N . LEU A 1 301 ? 47.053 26.147 44.935 1.00 20.05 316 LEU A N 1
ATOM 2159 C CA . LEU A 1 301 ? 46.828 26.604 46.314 1.00 18.98 316 LEU A CA 1
ATOM 2160 C C . LEU A 1 301 ? 47.408 25.614 47.324 1.00 15.16 316 LEU A C 1
ATOM 2161 O O . LEU A 1 301 ? 48.059 26.023 48.295 1.00 18.41 316 LEU A O 1
ATOM 2166 N N A SER A 1 302 ? 47.152 24.329 47.106 0.50 14.95 317 SER A N 1
ATOM 2167 N N B SER A 1 302 ? 47.176 24.320 47.096 0.50 14.22 317 SER A N 1
ATOM 2168 C CA A SER A 1 302 ? 47.659 23.289 47.982 0.50 17.18 317 SER A CA 1
ATOM 2169 C CA B SER A 1 302 ? 47.660 23.284 48.005 0.50 16.05 317 SER A CA 1
ATOM 2170 C C A SER A 1 302 ? 49.189 23.319 48.036 0.50 18.22 317 SER A C 1
ATOM 2171 C C B SER A 1 302 ? 49.193 23.188 48.005 0.50 17.73 317 SER A C 1
ATOM 2172 O O A SER A 1 302 ? 49.787 23.176 49.109 0.50 16.59 317 SER A O 1
ATOM 2173 O O B SER A 1 302 ? 49.798 22.801 49.010 0.50 16.36 317 SER A O 1
ATOM 2178 N N . GLU A 1 303 ? 49.805 23.539 46.878 1.00 18.51 318 GLU A N 1
ATOM 2179 C CA . GLU A 1 303 ? 51.277 23.593 46.763 1.00 19.51 318 GLU A CA 1
ATOM 2180 C C . GLU A 1 303 ? 51.847 24.790 47.533 1.00 19.24 318 GLU A C 1
ATOM 2181 O O . GLU A 1 303 ? 52.845 24.664 48.247 1.00 20.47 318 GLU A O 1
ATOM 2187 N N . ARG A 1 304 ? 51.193 25.943 47.422 1.00 19.31 319 ARG A N 1
ATOM 2188 C CA . ARG A 1 304 ? 51.587 27.118 48.203 1.00 20.48 319 ARG A CA 1
ATOM 2189 C C . ARG A 1 304 ? 51.488 26.881 49.706 1.00 20.28 319 ARG A C 1
ATOM 2190 O O . ARG A 1 304 ? 52.324 27.364 50.475 1.00 16.68 319 ARG A O 1
ATOM 2198 N N . LEU A 1 305 ? 50.470 26.139 50.134 1.00 21.45 320 LEU A N 1
ATOM 2199 C CA . LEU A 1 305 ? 50.345 25.787 51.547 1.00 18.76 320 LEU A CA 1
ATOM 2200 C C . LEU A 1 305 ? 51.414 24.779 51.955 1.00 17.17 320 LEU A C 1
ATOM 2201 O O . LEU A 1 305 ? 51.998 24.878 53.041 1.00 17.00 320 LEU A O 1
ATOM 2206 N N . ALA A 1 306 ? 51.672 23.806 51.093 1.00 17.41 321 ALA A N 1
ATOM 2207 C CA . ALA A 1 306 ? 52.700 22.793 51.384 1.00 19.76 321 ALA A CA 1
ATOM 2208 C C . ALA A 1 306 ? 54.085 23.430 51.600 1.00 19.08 321 ALA A C 1
ATOM 2209 O O . ALA A 1 306 ? 54.837 22.995 52.463 1.00 15.02 321 ALA A O 1
ATOM 2211 N N . SER A 1 307 ? 54.396 24.470 50.828 1.00 20.14 322 SER A N 1
ATOM 2212 C CA . SER A 1 307 ? 55.717 25.112 50.881 1.00 20.31 322 SER A CA 1
ATOM 2213 C C . SER A 1 307 ? 55.847 26.119 52.015 1.00 22.44 322 SER A C 1
ATOM 2214 O O . SER A 1 307 ? 56.958 26.402 52.489 1.00 20.57 322 SER A O 1
ATOM 2217 N N . GLY A 1 308 ? 54.713 26.668 52.442 1.00 21.73 323 GLY A N 1
ATOM 2218 C CA . GLY A 1 308 ? 54.701 27.709 53.457 1.00 20.75 323 GLY A CA 1
ATOM 2219 C C . GLY A 1 308 ? 54.710 29.093 52.851 1.00 18.70 323 GLY A C 1
ATOM 2220 O O . GLY A 1 308 ? 54.738 30.074 53.589 1.00 25.08 323 GLY A O 1
ATOM 2221 N N . GLU A 1 309 ? 54.694 29.172 51.514 1.00 18.25 324 GLU A N 1
ATOM 2222 C CA . GLU A 1 309 ? 54.479 30.440 50.794 1.00 25.86 324 GLU A CA 1
ATOM 2223 C C . GLU A 1 309 ? 53.198 31.105 51.303 1.00 29.76 324 GLU A C 1
ATOM 2224 O O . GLU A 1 309 ? 53.164 32.309 51.575 1.00 29.12 324 GLU A O 1
ATOM 2230 N N . LEU A 1 310 ? 52.145 30.310 51.428 1.00 28.29 325 LEU A N 1
ATOM 2231 C CA . LEU A 1 310 ? 50.918 30.768 52.077 1.00 25.29 325 LEU A CA 1
ATOM 2232 C C . LEU A 1 310 ? 50.807 30.106 53.439 1.00 22.61 325 LEU A C 1
ATOM 2233 O O . LEU A 1 310 ? 50.947 28.886 53.554 1.00 22.72 325 LEU A O 1
ATOM 2238 N N . ARG A 1 311 ? 50.583 30.912 54.473 1.00 24.70 326 ARG A N 1
ATOM 2239 C CA . ARG A 1 311 ? 50.297 30.395 55.806 1.00 31.18 326 ARG A CA 1
ATOM 2240 C C . ARG A 1 311 ? 48.941 30.944 56.244 1.00 33.02 326 ARG A C 1
ATOM 2241 O O . ARG A 1 311 ? 48.657 32.121 56.051 1.00 31.27 326 ARG A O 1
ATOM 2249 N N . LEU A 1 312 ? 48.101 30.084 56.807 1.00 32.81 327 LEU A N 1
ATOM 2250 C CA . LEU A 1 312 ? 46.742 30.469 57.180 1.00 30.74 327 LEU A CA 1
ATOM 2251 C C . LEU A 1 312 ? 46.680 30.783 58.665 1.00 32.26 327 LEU A C 1
ATOM 2252 O O . LEU A 1 312 ? 47.332 30.115 59.462 1.00 34.40 327 LEU A O 1
ATOM 2257 N N . PRO A 1 313 ? 45.878 31.785 59.050 1.00 35.60 328 PRO A N 1
ATOM 2258 C CA . PRO A 1 313 ? 45.699 32.029 60.486 1.00 37.83 328 PRO A CA 1
ATOM 2259 C C . PRO A 1 313 ? 44.902 30.922 61.176 1.00 37.42 328 PRO A C 1
ATOM 2260 O O . PRO A 1 313 ? 44.350 30.038 60.508 1.00 35.31 328 PRO A O 1
ATOM 2264 N N . ASN A 1 314 ? 44.880 30.962 62.505 1.00 31.93 329 ASN A N 1
ATOM 2265 C CA . ASN A 1 314 ? 43.986 30.133 63.278 1.00 33.00 329 ASN A CA 1
ATOM 2266 C C . ASN A 1 314 ? 42.617 30.794 63.119 1.00 30.56 329 ASN A C 1
ATOM 2267 O O . ASN A 1 314 ? 42.442 31.959 63.444 1.00 30.38 329 ASN A O 1
ATOM 2272 N N . PHE A 1 315 ? 41.658 30.060 62.582 1.00 24.69 330 PHE A N 1
ATOM 2273 C CA . PHE A 1 315 ? 40.346 30.637 62.326 1.00 24.86 330 PHE A CA 1
ATOM 2274 C C . PHE A 1 315 ? 39.416 30.603 63.545 1.00 24.40 330 PHE A C 1
ATOM 2275 O O . PHE A 1 315 ? 38.296 31.084 63.458 1.00 23.13 330 PHE A O 1
ATOM 2283 N N . PHE A 1 316 ? 39.875 30.050 64.672 1.00 25.51 331 PHE A N 1
ATOM 2284 C CA . PHE A 1 316 ? 39.101 30.091 65.924 1.00 29.96 331 PHE A CA 1
ATOM 2285 C C . PHE A 1 316 ? 39.328 31.380 66.704 1.00 35.09 331 PHE A C 1
ATOM 2286 O O . PHE A 1 316 ? 40.405 31.962 66.655 1.00 36.16 331 PHE A O 1
ATOM 2294 N N . GLU A 1 317 ? 38.298 31.805 67.431 1.00 42.21 332 GLU A N 1
ATOM 2295 C CA . GLU A 1 317 ? 38.435 32.866 68.420 1.00 48.68 332 GLU A CA 1
ATOM 2296 C C . GLU A 1 317 ? 39.043 32.227 69.667 1.00 53.77 332 GLU A C 1
ATOM 2297 O O . GLU A 1 317 ? 39.226 32.883 70.687 1.00 66.27 332 GLU A O 1
#

Sequence (298 aa):
AVVAIIASSGQTNDGAFNAWAAEAAERLKADGADVQIRQGLADPTQQAEPVIRQFAARGFDLVVGHGIDVSEPILRVATEFPDVHFSASGDATLAEERLPPNVDGWTYDDFGQLGYLDGFVAGSLRGVEKVGAVGGPQLPFVLATHKGIRAGLKAANPRASYEETYTGRFYDLQKEQEEAARRGLLDKGAQLLVATDDGRGLGQAAVAGDDVPTIGVSAAAGADIKAVNITTALDLLPTYQSYLEQIRAGTFGRRFDVLALGNRGIVLTPITAVGDVVPDDLQARVDALSSERLASGELRLPNFFE

InterPro domains:
  IPR003760 ABC transporter substrate-binding protein PnrA-like [PF02608] (34-230)
  IPR028082 Periplasmic binding protein-like I [SSF53822] (38-262)
  IPR050957 BMP Lipoprotein [PTHR34296] (2-328)

Organism: Conexibacter woesei (strain DSM 14684 / CCUG 47730 / CIP 108061 / JCM 11494 / NBRC 100937 / ID131577) (NCBI:txid469383)